Protein AF-A0A7W0T8L8-F1 (afdb_monomer_lite)

pLDDT: mean 91.12, std 7.63, range [63.72, 98.38]

Radius of gyration: 17.68 Å; chains: 1; bounding box: 38×35×51 Å

Sequence (185 aa):
MRISWLAAEDIAAARQALTAGGATWDDHFSTDQASYTSPPMPPGLRHLDWDRMSEHVARAERVSEVVRERGLDAARARFATSQVAIEAATLAAAAHEGDVLGLDEVMHVLRCAIDPYVFYAPFLELMIELGRGQVDRTVETYEDFAAAYARELVSVPHGVERVGAMRDGLADFYVAAGRIDQAEA

Structure (mmCIF, N/CA/C/O backbone):
data_AF-A0A7W0T8L8-F1
#
_entry.id   AF-A0A7W0T8L8-F1
#
loop_
_atom_site.group_PDB
_atom_site.id
_atom_site.type_symbol
_atom_site.label_atom_id
_atom_site.label_alt_id
_atom_site.label_comp_id
_atom_site.label_asym_id
_atom_site.label_entity_id
_atom_site.label_seq_id
_atom_site.pdbx_PDB_ins_code
_atom_site.Cartn_x
_atom_site.Cartn_y
_atom_site.Cartn_z
_atom_site.occupancy
_atom_site.B_iso_or_equiv
_atom_site.auth_seq_id
_atom_site.auth_comp_id
_atom_site.auth_asym_id
_atom_site.auth_atom_id
_atom_site.pdbx_PDB_model_num
ATOM 1 N N . MET A 1 1 ? -9.384 2.700 -6.410 1.00 86.88 1 MET A N 1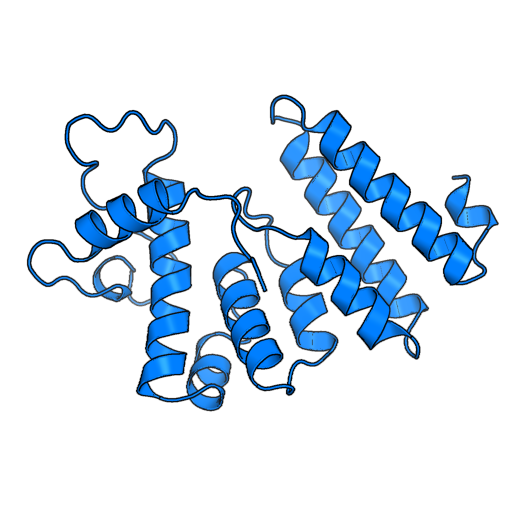
ATOM 2 C CA . MET A 1 1 ? -8.755 3.357 -5.232 1.00 86.88 1 MET A CA 1
ATOM 3 C C . MET A 1 1 ? -7.314 3.728 -5.580 1.00 86.88 1 MET A C 1
ATOM 5 O O . MET A 1 1 ? -6.668 2.937 -6.252 1.00 86.88 1 MET A O 1
ATOM 9 N N . ARG A 1 2 ? -6.792 4.902 -5.184 1.00 88.31 2 ARG A N 1
ATOM 10 C CA . ARG A 1 2 ? -5.363 5.223 -5.391 1.00 88.31 2 ARG A CA 1
ATOM 11 C C . ARG A 1 2 ? -4.534 4.598 -4.267 1.00 88.31 2 ARG A C 1
ATOM 13 O O . ARG A 1 2 ? -4.807 4.892 -3.114 1.00 88.31 2 ARG A O 1
ATOM 20 N N . ILE A 1 3 ? -3.520 3.802 -4.610 1.00 92.12 3 ILE A N 1
ATOM 21 C CA . ILE A 1 3 ? -2.689 3.075 -3.628 1.00 92.12 3 ILE A CA 1
ATOM 22 C C . ILE A 1 3 ? -1.223 3.518 -3.570 1.00 92.12 3 ILE A C 1
ATOM 24 O O . ILE A 1 3 ? -0.498 3.063 -2.693 1.00 92.12 3 ILE A O 1
ATOM 28 N N . SER A 1 4 ? -0.778 4.400 -4.472 1.00 91.50 4 SER A N 1
ATOM 29 C CA . SER A 1 4 ? 0.615 4.863 -4.541 1.00 91.50 4 SER A CA 1
ATOM 30 C C . SER A 1 4 ? 0.719 6.380 -4.722 1.00 91.50 4 SER A C 1
ATOM 32 O O . SER A 1 4 ? -0.088 6.997 -5.428 1.00 91.50 4 SER A O 1
ATOM 34 N N . TRP A 1 5 ? 1.726 6.982 -4.089 1.00 89.44 5 TRP A N 1
ATOM 35 C CA . TRP A 1 5 ? 2.108 8.389 -4.213 1.00 89.44 5 TRP A CA 1
ATOM 36 C C . TRP A 1 5 ? 2.910 8.692 -5.476 1.00 89.44 5 TRP A C 1
ATOM 38 O O . TRP A 1 5 ? 2.985 9.860 -5.857 1.00 89.44 5 TRP A O 1
ATOM 48 N N . LEU A 1 6 ? 3.465 7.671 -6.135 1.00 90.00 6 LEU A N 1
ATOM 49 C CA . LEU A 1 6 ? 4.258 7.859 -7.347 1.00 90.00 6 LEU A CA 1
ATOM 50 C C . LEU A 1 6 ? 3.454 8.582 -8.431 1.00 90.00 6 LEU A C 1
ATOM 52 O O . LEU A 1 6 ? 2.243 8.372 -8.592 1.00 90.00 6 LEU A O 1
ATOM 56 N N . ALA A 1 7 ? 4.136 9.456 -9.170 1.00 89.94 7 ALA A N 1
ATOM 57 C CA . ALA A 1 7 ? 3.555 10.094 -10.335 1.00 89.94 7 ALA A CA 1
ATOM 58 C C . ALA A 1 7 ? 3.404 9.071 -11.470 1.00 89.94 7 ALA A C 1
ATOM 60 O O . ALA A 1 7 ? 4.156 8.101 -11.572 1.00 89.94 7 ALA A O 1
ATOM 61 N N . ALA A 1 8 ? 2.435 9.293 -12.360 1.00 90.94 8 ALA A N 1
ATOM 62 C CA . ALA A 1 8 ? 2.199 8.389 -13.486 1.00 90.94 8 ALA A CA 1
ATOM 63 C C . ALA A 1 8 ? 3.427 8.266 -14.409 1.00 90.94 8 ALA A C 1
ATOM 65 O O . ALA A 1 8 ? 3.678 7.196 -14.958 1.00 90.94 8 ALA A O 1
ATOM 66 N N . GLU A 1 9 ? 4.201 9.344 -14.550 1.00 91.75 9 GLU A N 1
ATOM 67 C CA . GLU A 1 9 ? 5.453 9.376 -15.313 1.00 91.75 9 GLU A CA 1
ATOM 68 C C . GLU A 1 9 ? 6.554 8.505 -14.695 1.00 91.75 9 GLU A C 1
ATOM 70 O O . GLU A 1 9 ? 7.222 7.771 -15.421 1.00 91.75 9 GLU A O 1
ATOM 75 N N . ASP A 1 10 ? 6.675 8.497 -13.366 1.00 91.94 10 ASP A N 1
ATOM 76 C CA . ASP A 1 10 ? 7.639 7.662 -12.642 1.00 91.94 10 ASP A CA 1
ATOM 77 C C . ASP A 1 10 ? 7.301 6.178 -12.788 1.00 91.94 10 ASP A C 1
ATOM 79 O O . ASP A 1 10 ? 8.165 5.353 -13.094 1.00 91.94 10 ASP A O 1
ATOM 83 N N . ILE A 1 11 ? 6.013 5.848 -12.646 1.00 93.19 11 ILE A N 1
ATOM 84 C CA . ILE A 1 11 ? 5.500 4.492 -12.856 1.00 93.19 11 ILE A CA 1
ATOM 85 C C . ILE A 1 11 ? 5.757 4.051 -14.301 1.00 93.19 11 ILE A C 1
ATOM 87 O O . ILE A 1 11 ? 6.228 2.939 -14.534 1.00 93.19 11 ILE A O 1
ATOM 91 N N . ALA A 1 12 ? 5.476 4.913 -15.283 1.00 93.94 12 ALA A N 1
ATOM 92 C CA . ALA A 1 12 ? 5.696 4.603 -16.692 1.00 93.94 12 ALA A CA 1
ATOM 93 C C . ALA A 1 12 ? 7.182 4.363 -17.004 1.00 93.94 12 ALA A C 1
ATOM 95 O O . ALA A 1 12 ? 7.511 3.395 -17.692 1.00 93.94 12 ALA A O 1
ATOM 96 N N . ALA A 1 13 ? 8.076 5.192 -16.462 1.00 93.50 13 ALA A N 1
ATOM 97 C CA . ALA A 1 13 ? 9.516 5.033 -16.625 1.00 93.50 13 ALA A CA 1
ATOM 98 C C . ALA A 1 13 ? 10.033 3.728 -15.998 1.00 93.50 13 ALA A C 1
ATOM 100 O O . ALA A 1 13 ? 10.794 2.999 -16.638 1.00 93.50 13 ALA A O 1
ATOM 101 N N . ALA A 1 14 ? 9.590 3.399 -14.780 1.00 95.00 14 ALA A N 1
ATOM 102 C CA . ALA A 1 14 ? 9.926 2.138 -14.123 1.00 95.00 14 ALA A CA 1
ATOM 103 C C . ALA A 1 14 ? 9.432 0.933 -14.933 1.00 95.00 14 ALA A C 1
ATOM 105 O O . ALA A 1 14 ? 10.225 0.050 -15.250 1.00 95.00 14 ALA A O 1
ATOM 106 N N . ARG A 1 15 ? 8.158 0.925 -15.353 1.00 96.00 15 ARG A N 1
ATOM 107 C CA . ARG A 1 15 ? 7.584 -0.144 -16.191 1.00 96.00 15 ARG A CA 1
ATOM 108 C C . ARG A 1 15 ? 8.378 -0.350 -17.477 1.00 96.00 15 ARG A C 1
ATOM 110 O O . ARG A 1 15 ? 8.651 -1.489 -17.850 1.00 96.00 15 ARG A O 1
ATOM 117 N N . GLN A 1 16 ? 8.764 0.737 -18.145 1.00 95.38 16 GLN A N 1
ATOM 118 C CA . GLN A 1 16 ? 9.555 0.665 -19.370 1.00 95.38 16 GLN A CA 1
ATOM 119 C C . GLN A 1 16 ? 10.934 0.037 -19.127 1.00 95.38 16 GLN A C 1
ATOM 121 O O . GLN A 1 16 ? 11.374 -0.786 -19.926 1.00 95.38 16 GLN A O 1
ATOM 126 N N . ALA A 1 17 ? 11.613 0.406 -18.039 1.00 95.06 17 ALA A N 1
ATOM 127 C CA . ALA A 1 17 ? 12.922 -0.148 -17.699 1.00 95.06 17 ALA A CA 1
ATOM 128 C C . ALA A 1 17 ? 12.843 -1.631 -17.298 1.00 95.06 17 ALA A C 1
ATOM 130 O O . ALA A 1 17 ? 13.669 -2.428 -17.733 1.00 95.06 17 ALA A O 1
ATOM 131 N N . LEU A 1 18 ? 11.826 -1.997 -16.517 1.00 96.19 18 LEU A N 1
ATOM 132 C CA . LEU A 1 18 ? 11.565 -3.357 -16.033 1.00 96.19 18 LEU A CA 1
ATOM 133 C C . LEU A 1 18 ? 11.168 -4.343 -17.144 1.00 96.19 18 LEU A C 1
ATOM 135 O O . LEU A 1 18 ? 11.397 -5.534 -17.026 1.00 96.19 18 LEU A O 1
ATOM 139 N N . THR A 1 19 ? 10.575 -3.867 -18.240 1.00 96.25 19 THR A N 1
ATOM 140 C CA . THR A 1 19 ? 10.171 -4.727 -19.377 1.00 96.25 19 THR A CA 1
ATOM 141 C C . THR A 1 19 ? 11.127 -4.640 -20.563 1.00 96.25 19 THR A C 1
ATOM 143 O O . THR A 1 19 ? 10.886 -5.217 -21.631 1.00 96.25 19 THR A O 1
ATOM 146 N N . ALA A 1 20 ? 12.234 -3.910 -20.407 1.00 94.19 20 ALA A N 1
ATOM 147 C CA . ALA A 1 20 ? 13.221 -3.746 -21.457 1.00 94.19 20 ALA A CA 1
ATOM 148 C C . ALA A 1 20 ? 13.775 -5.110 -21.900 1.00 94.19 20 ALA A C 1
ATOM 150 O O . ALA A 1 20 ? 14.099 -5.973 -21.090 1.00 94.19 20 ALA A O 1
ATOM 151 N N . GLY A 1 21 ? 13.874 -5.31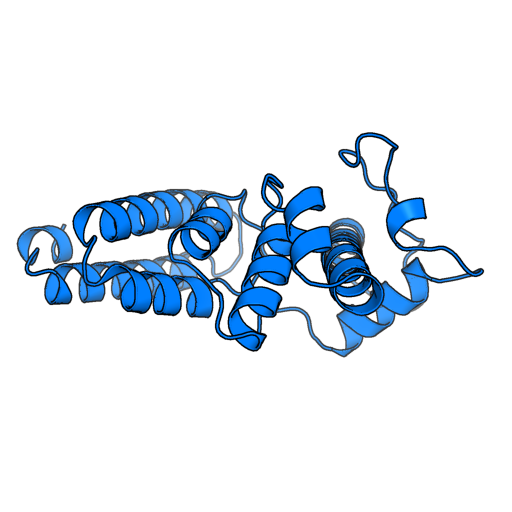5 -23.215 1.00 91.38 21 GLY A N 1
ATOM 152 C CA . GLY A 1 21 ? 14.356 -6.582 -23.772 1.00 91.38 21 GLY A CA 1
ATOM 153 C C . GLY A 1 21 ? 13.390 -7.763 -23.617 1.00 91.38 21 GLY A C 1
ATOM 154 O O . GLY A 1 21 ? 13.794 -8.889 -23.888 1.00 91.38 21 GLY A O 1
ATOM 155 N N . GLY A 1 22 ? 12.131 -7.521 -23.231 1.00 92.56 22 GLY A N 1
ATOM 156 C CA . GLY A 1 22 ? 11.120 -8.569 -23.065 1.00 92.56 22 GLY A CA 1
ATOM 157 C C . GLY A 1 22 ? 11.166 -9.274 -21.710 1.00 92.56 22 GLY A C 1
ATOM 158 O O . GLY A 1 22 ? 10.596 -10.355 -21.589 1.00 92.56 22 GLY A O 1
ATOM 159 N N . ALA A 1 23 ? 11.838 -8.678 -20.720 1.00 93.62 23 ALA A N 1
ATOM 160 C CA . ALA A 1 23 ? 11.800 -9.147 -19.342 1.00 93.62 23 ALA A CA 1
ATOM 161 C C . ALA A 1 23 ? 10.372 -9.087 -18.771 1.00 93.62 23 ALA A C 1
ATOM 163 O O . ALA A 1 23 ? 9.572 -8.209 -19.108 1.00 93.62 23 ALA A O 1
ATOM 164 N N . THR A 1 24 ? 10.067 -10.047 -17.910 1.00 93.38 24 THR A N 1
ATOM 165 C CA . THR A 1 24 ? 8.848 -10.125 -17.106 1.00 93.38 24 THR A CA 1
ATOM 166 C C . THR A 1 24 ? 9.101 -9.564 -15.709 1.00 93.38 24 THR A C 1
ATOM 168 O O . THR A 1 24 ? 10.244 -9.449 -15.268 1.00 93.38 24 THR A O 1
ATOM 171 N N . TRP A 1 25 ? 8.041 -9.243 -14.962 1.00 92.69 25 TRP A N 1
ATOM 172 C CA . TRP A 1 25 ? 8.191 -8.716 -13.598 1.00 92.69 25 TRP A CA 1
ATOM 173 C C . TRP A 1 25 ? 8.916 -9.693 -12.671 1.00 92.69 25 TRP A C 1
ATOM 175 O O . TRP A 1 25 ? 9.704 -9.262 -11.834 1.00 92.69 25 TRP A O 1
ATOM 185 N N . ASP A 1 26 ? 8.669 -10.997 -12.839 1.00 91.69 26 ASP A N 1
ATOM 186 C CA . ASP A 1 26 ? 9.272 -12.056 -12.026 1.00 91.69 26 ASP A CA 1
ATOM 187 C C . ASP A 1 26 ? 10.775 -12.248 -12.326 1.00 91.69 26 ASP A C 1
ATOM 189 O O . ASP A 1 26 ? 11.501 -12.684 -11.436 1.00 91.69 26 ASP A O 1
ATOM 193 N N . ASP A 1 27 ? 11.280 -11.841 -13.502 1.00 93.44 27 ASP A N 1
ATOM 194 C CA . ASP A 1 27 ? 12.716 -11.932 -13.843 1.00 93.44 27 ASP A CA 1
ATOM 195 C C . ASP A 1 27 ? 13.603 -11.055 -12.943 1.00 93.44 27 ASP A C 1
ATOM 197 O O . ASP A 1 27 ? 14.807 -11.288 -12.816 1.00 93.44 27 ASP A O 1
ATOM 201 N N . HIS A 1 28 ? 13.011 -10.052 -12.290 1.00 93.62 28 HIS A N 1
ATOM 2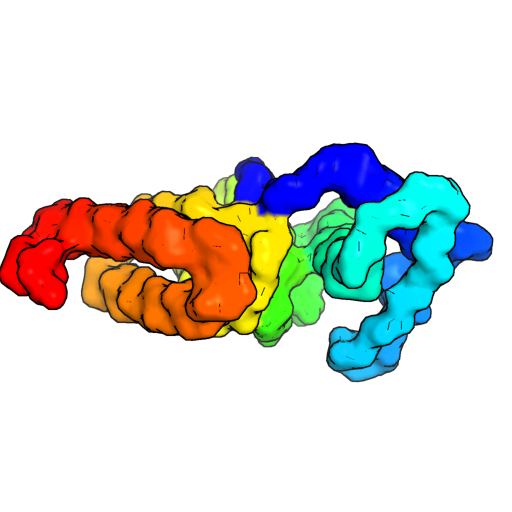02 C CA . HIS A 1 28 ? 13.709 -9.164 -11.366 1.00 93.62 28 HIS A CA 1
ATOM 203 C C . HIS A 1 28 ? 13.829 -9.716 -9.945 1.00 93.62 28 HIS A C 1
ATOM 205 O O . HIS A 1 28 ? 14.465 -9.076 -9.105 1.00 93.62 28 HIS A O 1
ATOM 211 N N . PHE A 1 29 ? 13.236 -10.873 -9.648 1.00 93.62 29 PHE A N 1
ATOM 212 C CA . PHE A 1 29 ? 13.202 -11.427 -8.299 1.00 93.62 29 PHE A CA 1
ATOM 213 C C . PHE A 1 29 ? 13.879 -12.790 -8.229 1.00 93.62 29 PHE A C 1
ATOM 215 O O . PHE A 1 29 ? 13.813 -13.605 -9.147 1.00 93.62 29 PHE A O 1
ATOM 222 N N . SER A 1 30 ? 14.533 -13.058 -7.101 1.00 86.81 30 SER A N 1
ATOM 223 C CA . SER A 1 30 ? 15.019 -14.401 -6.791 1.00 86.81 30 SER A CA 1
ATOM 224 C C . SER A 1 30 ? 13.871 -15.409 -6.719 1.00 86.81 30 SER A C 1
ATOM 226 O O . SER A 1 30 ? 12.701 -15.063 -6.559 1.00 86.81 30 SER A O 1
ATOM 228 N N . THR A 1 31 ? 14.207 -16.700 -6.759 1.00 80.12 31 THR A N 1
ATOM 229 C CA . THR A 1 31 ? 13.221 -17.785 -6.640 1.00 80.12 31 THR A CA 1
ATOM 230 C C . THR A 1 31 ? 12.415 -17.724 -5.337 1.00 80.12 31 THR A C 1
ATOM 232 O O . THR A 1 31 ? 11.234 -18.064 -5.333 1.00 80.12 31 THR A O 1
ATOM 235 N N . ASP A 1 32 ? 13.026 -17.268 -4.240 1.00 79.38 32 ASP A N 1
ATOM 236 C CA . ASP A 1 32 ? 12.347 -17.045 -2.954 1.00 79.38 32 ASP A CA 1
ATOM 237 C C . ASP A 1 32 ? 11.618 -15.689 -2.871 1.00 79.38 32 ASP A C 1
ATOM 239 O O . ASP A 1 32 ? 10.982 -15.396 -1.863 1.00 79.38 32 ASP A O 1
ATOM 243 N N . GLN A 1 33 ? 11.686 -14.877 -3.932 1.00 78.31 33 GLN A N 1
ATOM 244 C CA . GLN A 1 33 ? 11.062 -13.558 -4.085 1.00 78.31 33 GLN A CA 1
ATOM 245 C C . GLN A 1 33 ? 11.472 -12.522 -3.021 1.00 78.31 33 GLN A C 1
ATOM 247 O O . GLN A 1 33 ? 10.872 -11.442 -2.939 1.00 78.31 33 GLN A O 1
ATOM 252 N N . ALA A 1 34 ? 12.506 -12.831 -2.232 1.00 77.56 34 ALA A N 1
ATOM 253 C CA . ALA A 1 34 ? 13.010 -11.980 -1.165 1.00 77.56 34 ALA A CA 1
ATOM 254 C C . ALA A 1 34 ? 13.990 -10.925 -1.685 1.00 77.56 34 ALA A C 1
ATOM 256 O O . ALA A 1 34 ? 13.977 -9.799 -1.191 1.00 77.56 34 ALA A O 1
ATOM 257 N N . SER A 1 35 ? 14.818 -11.260 -2.681 1.00 87.12 35 SER A N 1
ATOM 258 C CA . SER A 1 35 ? 15.755 -10.311 -3.280 1.00 87.12 35 SER A CA 1
ATOM 259 C C . SER A 1 35 ? 15.250 -9.785 -4.619 1.00 87.12 35 SER A C 1
ATOM 261 O O . SER A 1 35 ? 14.575 -10.483 -5.379 1.00 87.12 35 SER A O 1
ATOM 263 N N . TYR A 1 36 ? 15.574 -8.521 -4.876 1.00 93.62 36 TYR A N 1
ATOM 264 C CA . TYR A 1 36 ? 15.202 -7.779 -6.070 1.00 93.62 36 TYR A CA 1
ATOM 265 C C . TYR A 1 36 ? 16.454 -7.272 -6.785 1.00 93.62 36 TYR A C 1
ATOM 267 O O . TYR A 1 36 ? 17.395 -6.796 -6.147 1.00 93.62 36 TYR A O 1
ATOM 275 N N . THR A 1 37 ? 16.454 -7.360 -8.113 1.00 94.94 37 THR A N 1
ATOM 276 C CA . THR A 1 37 ? 17.491 -6.795 -8.977 1.00 94.94 37 THR A CA 1
ATOM 277 C C . THR A 1 37 ? 16.913 -5.631 -9.770 1.00 94.94 37 THR A C 1
ATOM 279 O O . THR A 1 37 ? 16.155 -5.821 -10.723 1.00 94.94 37 THR A O 1
ATOM 282 N N . SER A 1 38 ? 17.312 -4.421 -9.384 1.00 93.19 38 SER A N 1
ATOM 283 C CA . SER A 1 38 ? 16.899 -3.180 -10.038 1.00 93.19 38 SER A CA 1
ATOM 284 C C . SER A 1 38 ? 17.359 -3.129 -11.503 1.00 93.19 38 SER A C 1
ATOM 286 O O . SER A 1 38 ? 18.521 -3.446 -11.789 1.00 93.19 38 SER A O 1
ATOM 288 N N . PRO A 1 39 ? 16.488 -2.741 -12.455 1.00 92.94 39 PRO A N 1
ATOM 289 C CA . PRO A 1 39 ? 16.912 -2.472 -13.820 1.00 92.94 39 PRO A CA 1
ATOM 290 C C . PRO A 1 39 ? 17.819 -1.231 -13.861 1.00 92.94 39 PRO A C 1
ATOM 292 O O . PRO A 1 39 ? 17.749 -0.373 -12.978 1.00 92.94 39 PRO A O 1
ATOM 295 N N . PRO A 1 40 ? 18.635 -1.055 -14.913 1.00 92.19 40 PRO A N 1
ATOM 296 C CA . PRO A 1 40 ? 19.393 0.176 -15.097 1.00 92.19 40 PRO A CA 1
ATOM 297 C C . PRO A 1 40 ? 18.479 1.408 -15.131 1.00 92.19 40 PRO A C 1
ATOM 299 O O . PRO A 1 40 ? 17.465 1.417 -15.832 1.00 92.19 40 PRO A O 1
ATOM 302 N N . MET A 1 41 ? 18.864 2.471 -14.418 1.00 90.94 41 MET A N 1
ATOM 303 C CA . MET A 1 41 ? 18.129 3.736 -14.450 1.00 90.94 41 MET A CA 1
ATOM 304 C C . MET A 1 41 ? 18.180 4.355 -15.861 1.00 90.94 41 MET A C 1
ATOM 306 O O . MET A 1 41 ? 19.274 4.509 -16.418 1.00 90.94 41 MET A O 1
ATOM 310 N N . PRO A 1 42 ? 17.032 4.747 -16.446 1.00 87.00 42 PRO A N 1
ATOM 311 C CA . PRO A 1 42 ? 17.001 5.389 -17.752 1.00 87.00 42 PRO A CA 1
ATOM 312 C C . PRO A 1 42 ? 17.814 6.697 -17.797 1.00 87.00 42 PRO A C 1
ATOM 314 O O . PRO A 1 42 ? 17.813 7.466 -16.829 1.00 87.00 42 PRO A O 1
ATOM 317 N N . PRO A 1 43 ? 18.474 7.009 -18.929 1.00 83.50 43 PRO A N 1
ATOM 318 C CA . PRO A 1 43 ? 19.213 8.257 -19.082 1.00 83.50 43 PRO A CA 1
ATOM 319 C C . PRO A 1 43 ? 18.318 9.485 -18.878 1.00 83.50 43 PRO A C 1
ATOM 321 O O . PRO A 1 43 ? 17.230 9.572 -19.440 1.00 83.50 43 PRO A O 1
ATOM 324 N N . GLY A 1 44 ? 18.802 10.468 -18.118 1.00 78.38 44 GLY A N 1
ATOM 325 C CA . GLY A 1 44 ? 18.106 11.743 -17.909 1.00 78.38 44 GLY A CA 1
ATOM 326 C C . GLY A 1 44 ? 17.132 11.765 -16.729 1.00 78.38 44 GLY A C 1
ATOM 327 O O . GLY A 1 44 ? 16.754 12.856 -16.303 1.00 78.38 44 GLY A O 1
ATOM 328 N N . LEU A 1 45 ? 16.800 10.613 -16.139 1.00 79.00 45 LEU A N 1
ATOM 329 C CA . LEU A 1 45 ? 16.103 10.569 -14.856 1.00 79.00 45 LEU A CA 1
ATOM 330 C C . LEU A 1 45 ? 17.074 10.875 -13.716 1.00 79.00 45 LEU A C 1
ATOM 332 O O . LEU A 1 45 ? 18.219 10.422 -13.697 1.00 79.00 45 LEU A O 1
ATOM 336 N N . ARG A 1 46 ? 16.607 11.674 -12.757 1.00 68.19 46 ARG A N 1
ATOM 337 C CA . ARG A 1 46 ? 17.320 11.975 -11.513 1.00 68.19 46 ARG A CA 1
ATOM 338 C C . ARG A 1 46 ? 16.447 11.565 -10.337 1.00 68.19 46 ARG A C 1
ATOM 340 O O . ARG A 1 46 ? 15.967 12.416 -9.597 1.00 68.19 46 ARG A O 1
ATOM 347 N N . HIS A 1 47 ? 16.236 10.261 -10.196 1.00 74.00 47 HIS A N 1
ATOM 348 C CA . HIS A 1 47 ? 15.580 9.695 -9.022 1.00 74.00 47 HIS A CA 1
ATOM 349 C C . HIS A 1 47 ? 16.631 9.229 -8.028 1.00 74.00 47 HIS A C 1
ATOM 351 O O . HIS A 1 47 ? 17.476 8.403 -8.355 1.00 74.00 47 HIS A O 1
ATOM 357 N N . LEU A 1 48 ? 16.589 9.788 -6.817 1.00 67.19 48 LEU A N 1
ATOM 358 C CA . LEU A 1 48 ? 17.546 9.458 -5.755 1.00 67.19 48 LEU A CA 1
ATOM 359 C C . LEU A 1 48 ? 17.376 8.024 -5.232 1.00 67.19 48 LEU A C 1
ATOM 361 O O . LEU A 1 48 ? 18.318 7.487 -4.662 1.00 67.19 48 LEU A O 1
ATOM 365 N N . ASP A 1 49 ? 16.207 7.416 -5.442 1.00 87.19 49 ASP A N 1
ATOM 366 C CA . ASP A 1 49 ? 15.842 6.105 -4.894 1.00 87.19 49 ASP A CA 1
ATOM 367 C C . ASP A 1 49 ? 15.243 5.183 -5.976 1.00 87.19 49 ASP A C 1
ATOM 369 O O . ASP A 1 49 ? 14.195 4.561 -5.808 1.00 87.19 49 ASP A O 1
ATOM 373 N N . TRP A 1 50 ? 15.889 5.158 -7.150 1.00 92.75 50 TRP A N 1
ATOM 374 C CA . TRP A 1 50 ? 15.452 4.367 -8.309 1.00 92.75 50 TRP A CA 1
ATOM 375 C C . TRP A 1 50 ? 15.233 2.886 -7.975 1.00 92.75 50 TRP A C 1
ATOM 377 O O . TRP A 1 50 ? 14.268 2.283 -8.448 1.00 92.75 50 TRP A O 1
ATOM 387 N N . ASP A 1 51 ? 16.091 2.309 -7.135 1.00 93.12 51 ASP A N 1
ATOM 388 C CA . ASP A 1 51 ? 16.007 0.898 -6.763 1.00 93.12 51 ASP A CA 1
ATOM 389 C C . ASP A 1 51 ? 14.712 0.599 -6.008 1.00 93.12 51 ASP A C 1
ATOM 391 O O . ASP A 1 51 ? 13.964 -0.287 -6.417 1.00 93.12 51 ASP A O 1
ATOM 395 N N . ARG A 1 52 ? 14.373 1.387 -4.978 1.00 92.25 52 ARG A N 1
ATOM 396 C CA . ARG A 1 52 ? 13.122 1.181 -4.236 1.00 92.25 52 ARG A CA 1
ATOM 397 C C . ARG A 1 52 ? 11.892 1.533 -5.057 1.00 92.25 52 ARG A C 1
ATOM 399 O O . ARG A 1 52 ? 10.885 0.837 -4.971 1.00 92.25 52 ARG A O 1
ATOM 406 N N . MET A 1 53 ? 11.961 2.591 -5.863 1.00 94.00 53 MET A N 1
ATOM 407 C CA . MET A 1 53 ? 10.851 2.979 -6.731 1.00 94.00 53 MET A CA 1
ATOM 408 C C . MET A 1 53 ? 10.543 1.890 -7.767 1.00 94.00 53 MET A C 1
ATOM 410 O O . MET A 1 53 ? 9.383 1.527 -7.962 1.00 94.00 53 MET A O 1
ATOM 414 N N . SER A 1 54 ? 11.569 1.357 -8.432 1.00 95.88 54 SER A N 1
ATOM 415 C CA . SER A 1 54 ? 11.391 0.291 -9.420 1.00 95.88 54 SER A CA 1
ATOM 416 C C . SER A 1 54 ? 10.944 -1.017 -8.763 1.00 95.88 54 SER A C 1
ATOM 418 O O . SER A 1 54 ? 10.068 -1.680 -9.312 1.00 95.88 54 SER A O 1
ATOM 420 N N . GLU A 1 55 ? 11.441 -1.343 -7.563 1.00 96.56 55 GLU A N 1
ATOM 421 C CA . GLU A 1 55 ? 10.958 -2.494 -6.794 1.00 96.56 55 GLU A CA 1
ATOM 422 C C . GLU A 1 55 ? 9.471 -2.361 -6.456 1.00 96.56 55 GLU A C 1
ATOM 424 O O . GLU A 1 55 ? 8.699 -3.289 -6.698 1.00 96.56 55 GLU A O 1
ATOM 429 N N . HIS A 1 56 ? 9.056 -1.196 -5.946 1.00 96.19 56 HIS A N 1
ATOM 430 C CA . HIS A 1 56 ? 7.661 -0.897 -5.626 1.00 96.19 56 HIS A CA 1
ATOM 431 C C . HIS A 1 56 ? 6.752 -1.132 -6.836 1.00 96.19 56 HIS A C 1
ATOM 433 O O . HIS A 1 56 ? 5.737 -1.825 -6.736 1.00 96.19 56 HIS A O 1
ATOM 439 N N . VAL A 1 57 ? 7.148 -0.608 -8.000 1.00 96.62 57 VAL A N 1
ATOM 440 C CA . VAL A 1 57 ? 6.406 -0.798 -9.251 1.00 96.62 57 VAL A CA 1
ATOM 441 C C . VAL A 1 57 ? 6.392 -2.271 -9.655 1.00 96.62 57 VAL A C 1
ATOM 443 O O . VAL A 1 57 ? 5.319 -2.815 -9.888 1.00 96.62 57 VAL A O 1
ATOM 446 N N . ALA A 1 58 ? 7.536 -2.955 -9.677 1.00 97.06 58 ALA A N 1
ATOM 447 C CA . ALA A 1 58 ? 7.613 -4.359 -10.083 1.00 97.06 58 ALA A CA 1
ATOM 448 C C . ALA A 1 58 ? 6.758 -5.284 -9.193 1.00 97.06 58 ALA A C 1
ATOM 450 O O . ALA A 1 58 ? 6.121 -6.224 -9.677 1.00 97.06 58 ALA A O 1
ATOM 451 N N . ARG A 1 59 ? 6.703 -5.004 -7.887 1.00 97.12 59 ARG A N 1
ATOM 452 C CA . ARG A 1 59 ? 5.850 -5.718 -6.929 1.00 97.12 59 ARG A CA 1
ATOM 453 C C . ARG A 1 59 ? 4.361 -5.437 -7.135 1.00 97.12 59 ARG A C 1
ATOM 455 O O . ARG A 1 59 ? 3.565 -6.370 -7.092 1.00 97.12 59 ARG A O 1
ATOM 462 N N . ALA A 1 60 ? 3.970 -4.197 -7.424 1.00 97.50 60 ALA A N 1
ATOM 463 C CA . ALA A 1 60 ? 2.585 -3.886 -7.788 1.00 97.50 60 ALA A CA 1
ATOM 464 C C . ALA A 1 60 ? 2.170 -4.564 -9.110 1.00 97.50 60 ALA A C 1
ATOM 466 O O . ALA A 1 60 ? 1.087 -5.151 -9.213 1.00 97.50 60 ALA A O 1
ATOM 467 N N . GLU A 1 61 ? 3.041 -4.523 -10.122 1.00 97.50 61 GLU A N 1
ATOM 468 C CA . GLU A 1 61 ? 2.747 -5.070 -11.448 1.00 97.50 61 GLU A CA 1
ATOM 469 C C . GLU A 1 61 ? 2.589 -6.585 -11.433 1.00 97.50 61 GLU A C 1
ATOM 471 O O . GLU A 1 61 ? 1.648 -7.086 -12.041 1.00 97.50 61 GLU A O 1
ATOM 476 N N . ARG A 1 62 ? 3.422 -7.333 -10.696 1.00 96.12 62 ARG A N 1
ATOM 477 C CA . ARG A 1 62 ? 3.255 -8.796 -10.644 1.00 96.12 62 ARG A CA 1
ATOM 478 C C . ARG A 1 62 ? 1.915 -9.215 -10.037 1.00 96.12 62 ARG A C 1
ATOM 480 O O . ARG A 1 62 ? 1.332 -10.211 -10.460 1.00 96.12 62 ARG A O 1
ATOM 487 N N . VAL A 1 63 ? 1.417 -8.475 -9.039 1.00 97.62 63 VAL A N 1
ATOM 488 C CA . VAL A 1 63 ? 0.118 -8.769 -8.419 1.00 97.62 63 VAL A CA 1
ATOM 489 C C . VAL A 1 63 ? -0.977 -8.453 -9.428 1.00 97.62 63 VAL A C 1
ATOM 491 O O . VAL A 1 63 ? -1.833 -9.296 -9.691 1.00 97.62 63 VAL A O 1
ATOM 494 N N . SER A 1 64 ? -0.894 -7.277 -10.053 1.00 97.50 64 SER A N 1
ATOM 495 C CA . SER A 1 64 ? -1.832 -6.824 -11.084 1.00 97.50 64 SER A CA 1
ATOM 496 C C . SER A 1 64 ? -1.885 -7.775 -12.284 1.00 97.50 64 SER A C 1
ATOM 498 O O . SER A 1 64 ? -2.964 -8.070 -12.792 1.00 97.50 64 SER A O 1
ATOM 500 N N . GLU A 1 65 ? -0.740 -8.300 -12.720 1.00 97.44 65 GLU A N 1
ATOM 501 C CA . GLU A 1 65 ? -0.634 -9.292 -13.787 1.00 97.44 65 GLU A CA 1
ATOM 502 C C . GLU A 1 65 ? -1.354 -10.589 -13.420 1.00 97.44 65 GLU A C 1
ATOM 504 O O . GLU A 1 65 ? -2.198 -11.052 -14.185 1.00 97.44 65 GLU A O 1
ATOM 509 N N . VAL A 1 66 ? -1.104 -11.143 -12.229 1.00 98.06 66 VAL A N 1
ATOM 510 C CA . VAL A 1 66 ? -1.782 -12.370 -11.785 1.00 98.06 66 VAL A CA 1
ATOM 511 C C . VAL A 1 66 ? -3.290 -12.155 -11.651 1.00 98.06 66 VAL A C 1
ATOM 513 O O . VAL A 1 66 ? -4.054 -13.008 -12.101 1.00 98.06 66 VAL A O 1
ATOM 516 N N . VAL A 1 67 ? -3.733 -11.018 -11.102 1.00 98.06 67 VAL A N 1
ATOM 517 C CA . VAL A 1 67 ? -5.163 -10.666 -11.033 1.00 98.06 67 VAL A CA 1
ATOM 518 C C . VAL A 1 67 ? -5.770 -10.607 -12.435 1.00 98.06 67 VAL A C 1
ATOM 520 O O . VAL A 1 67 ? -6.800 -11.231 -12.684 1.00 98.06 67 VAL A O 1
ATOM 523 N N . ARG A 1 68 ? -5.122 -9.899 -13.366 1.00 97.50 68 ARG A N 1
ATOM 524 C CA . ARG A 1 68 ? -5.598 -9.718 -14.744 1.00 97.50 68 ARG A CA 1
ATOM 525 C C . ARG A 1 68 ? -5.651 -11.032 -15.525 1.00 97.50 68 ARG A C 1
ATOM 527 O O . ARG A 1 68 ? -6.570 -11.228 -16.313 1.00 97.50 68 ARG A O 1
ATOM 534 N N . GLU A 1 69 ? -4.665 -11.906 -15.353 1.00 97.88 69 GLU A N 1
ATOM 535 C CA . GLU A 1 69 ? -4.504 -13.112 -16.177 1.00 97.88 69 GLU A CA 1
ATOM 536 C C . GLU A 1 69 ? -5.149 -14.360 -15.581 1.00 97.88 69 GLU A C 1
ATOM 538 O O . GLU A 1 69 ? -5.546 -15.260 -16.320 1.00 97.88 69 GLU A O 1
ATOM 543 N N . ARG A 1 70 ? -5.231 -14.440 -14.250 1.00 97.88 70 ARG A N 1
ATOM 544 C CA . ARG A 1 70 ? -5.651 -15.649 -13.523 1.00 97.88 70 ARG A CA 1
ATOM 545 C C . ARG A 1 70 ? -6.761 -15.395 -12.503 1.00 97.88 70 ARG A C 1
ATOM 547 O O . ARG A 1 70 ? -7.273 -16.354 -11.931 1.00 97.88 70 ARG A O 1
ATOM 554 N N . GLY A 1 71 ? -7.153 -14.140 -12.298 1.00 97.75 71 GLY A N 1
ATOM 555 C CA . GLY A 1 71 ? -8.212 -13.746 -11.375 1.00 97.75 71 GLY A CA 1
ATOM 556 C C . GLY A 1 71 ? -7.742 -13.540 -9.933 1.00 97.75 71 GLY A C 1
ATOM 557 O O . GLY A 1 71 ? -6.625 -13.891 -9.542 1.00 97.75 71 GLY A O 1
ATOM 558 N N . LEU A 1 72 ? -8.637 -12.964 -9.125 1.00 97.88 72 LEU A N 1
ATOM 559 C CA . LEU A 1 72 ? -8.368 -12.582 -7.736 1.00 97.88 72 LEU A CA 1
ATOM 560 C C . LEU A 1 72 ? -8.018 -13.780 -6.840 1.00 97.88 72 LEU A C 1
ATOM 562 O O . LEU A 1 72 ? -7.118 -13.670 -6.012 1.00 97.88 72 LEU A O 1
ATOM 566 N N . ASP A 1 73 ? -8.665 -14.933 -7.023 1.00 97.94 73 ASP A N 1
ATOM 567 C CA . ASP A 1 73 ? -8.396 -16.124 -6.204 1.00 97.94 73 ASP A CA 1
ATOM 568 C C . ASP A 1 73 ? -6.968 -16.647 -6.397 1.00 97.94 73 ASP A C 1
ATOM 570 O O . ASP A 1 73 ? -6.293 -17.008 -5.432 1.00 97.94 73 ASP A O 1
ATOM 574 N N . ALA A 1 74 ? -6.467 -16.623 -7.636 1.00 98.00 74 ALA A N 1
ATOM 575 C CA . ALA A 1 74 ? -5.085 -16.986 -7.931 1.00 98.00 74 ALA A CA 1
ATOM 576 C C . ALA A 1 74 ? -4.095 -15.981 -7.321 1.00 98.00 74 ALA A C 1
ATOM 578 O O . ALA A 1 74 ? -3.050 -16.378 -6.801 1.00 98.00 74 ALA A O 1
ATOM 579 N N . ALA A 1 75 ? -4.433 -14.688 -7.341 1.00 97.62 75 ALA A N 1
ATOM 580 C CA . ALA A 1 75 ? -3.624 -13.657 -6.703 1.00 97.62 75 ALA A CA 1
ATOM 581 C C . ALA A 1 75 ? -3.604 -13.813 -5.174 1.00 97.62 75 ALA A C 1
ATOM 583 O O . ALA A 1 75 ? -2.529 -13.763 -4.581 1.00 97.62 75 ALA A O 1
ATOM 584 N N . ARG A 1 76 ? -4.746 -14.104 -4.535 1.00 97.56 76 ARG A N 1
ATOM 585 C CA . ARG A 1 76 ? -4.827 -14.406 -3.094 1.00 97.56 76 ARG A CA 1
ATOM 586 C C . ARG A 1 76 ? -3.990 -15.628 -2.730 1.00 97.56 76 ARG A C 1
ATOM 588 O O . ARG A 1 76 ? -3.194 -15.557 -1.799 1.00 97.56 76 ARG A O 1
ATOM 595 N N . ALA A 1 77 ? -4.094 -16.712 -3.499 1.00 97.56 77 ALA A N 1
ATOM 596 C CA . ALA A 1 77 ? -3.298 -17.917 -3.270 1.00 97.56 77 ALA A CA 1
ATOM 597 C C . ALA A 1 77 ? -1.781 -17.655 -3.330 1.00 97.56 77 ALA A C 1
ATOM 599 O O . ALA A 1 77 ? -1.017 -18.332 -2.645 1.00 97.56 77 ALA A O 1
ATOM 600 N N . ARG A 1 78 ? -1.346 -16.676 -4.135 1.00 95.31 78 ARG A N 1
ATOM 601 C CA . ARG A 1 78 ? 0.070 -16.321 -4.295 1.00 95.31 78 ARG A CA 1
ATOM 602 C C . ARG A 1 78 ? 0.554 -15.256 -3.303 1.00 95.31 78 ARG A C 1
ATOM 604 O O . ARG A 1 78 ? 1.689 -15.351 -2.852 1.00 95.31 78 ARG A O 1
ATOM 611 N N . PHE A 1 79 ? -0.267 -14.255 -2.981 1.00 95.75 79 PHE A N 1
ATOM 612 C CA . PHE A 1 79 ? 0.188 -13.021 -2.323 1.00 95.75 79 PHE A CA 1
ATOM 613 C C . PHE A 1 79 ? -0.489 -12.699 -0.986 1.00 95.75 79 PHE A C 1
ATOM 615 O O . PHE A 1 79 ? -0.033 -11.782 -0.308 1.00 95.75 79 PHE A O 1
ATOM 622 N N . ALA A 1 80 ? -1.526 -13.430 -0.554 1.00 94.69 80 ALA A N 1
ATOM 623 C CA . ALA A 1 80 ? -2.274 -13.082 0.665 1.00 94.69 80 ALA A CA 1
ATOM 624 C C . ALA A 1 80 ? -1.418 -13.061 1.945 1.00 94.69 80 ALA A C 1
ATOM 626 O O . ALA A 1 80 ? -1.767 -12.382 2.904 1.00 94.69 80 ALA A O 1
ATOM 627 N N . THR A 1 81 ? -0.297 -13.784 1.971 1.00 93.94 81 THR A N 1
ATOM 628 C CA . THR A 1 81 ? 0.629 -13.816 3.115 1.00 93.94 81 THR A CA 1
ATOM 629 C C . THR A 1 81 ? 1.846 -12.909 2.939 1.00 93.94 81 THR A C 1
ATOM 631 O O . THR A 1 81 ? 2.740 -12.931 3.791 1.00 93.94 81 THR A O 1
ATOM 634 N N . SER A 1 82 ? 1.923 -12.144 1.843 1.00 94.06 82 SER A N 1
ATOM 635 C CA . SER A 1 82 ? 3.044 -11.237 1.597 1.00 94.06 82 SER A CA 1
ATOM 636 C C . SER A 1 82 ? 3.161 -10.221 2.726 1.00 94.06 82 SER A C 1
ATOM 638 O O . SER A 1 82 ? 2.167 -9.639 3.146 1.00 94.06 82 SER A O 1
ATOM 640 N N . GLN A 1 83 ? 4.381 -10.005 3.210 1.00 94.75 83 GLN A N 1
ATOM 641 C CA . GLN A 1 83 ? 4.685 -8.980 4.213 1.00 94.75 83 GLN A CA 1
ATOM 642 C C . GLN A 1 83 ? 5.088 -7.644 3.569 1.00 94.75 83 GLN A C 1
ATOM 644 O O . GLN A 1 83 ? 5.534 -6.727 4.260 1.00 94.75 83 GLN A O 1
ATOM 649 N N . VAL A 1 84 ? 4.964 -7.538 2.241 1.00 95.12 84 VAL A N 1
ATOM 650 C CA . VAL A 1 84 ? 5.318 -6.341 1.483 1.00 95.12 84 VAL A CA 1
ATOM 651 C C . VAL A 1 84 ? 4.073 -5.495 1.245 1.00 95.12 84 VAL A C 1
ATOM 653 O O . VAL A 1 84 ? 3.132 -5.927 0.576 1.00 95.12 84 VAL A O 1
ATOM 656 N N . ALA A 1 85 ? 4.082 -4.264 1.763 1.00 96.75 85 ALA A N 1
ATOM 657 C CA . ALA A 1 85 ? 2.896 -3.414 1.794 1.00 96.75 85 ALA A CA 1
ATOM 658 C C . ALA A 1 85 ? 2.293 -3.145 0.414 1.00 96.75 85 ALA A C 1
ATOM 660 O O . ALA A 1 85 ? 1.077 -3.213 0.278 1.00 96.75 85 ALA A O 1
ATOM 661 N N . ILE A 1 86 ? 3.102 -2.880 -0.617 1.00 97.50 86 ILE A N 1
ATOM 662 C CA . ILE A 1 86 ? 2.566 -2.621 -1.960 1.00 97.50 86 ILE A CA 1
ATOM 663 C C . ILE A 1 86 ? 1.901 -3.857 -2.587 1.00 97.50 86 ILE A C 1
ATOM 665 O O . ILE A 1 86 ? 0.893 -3.720 -3.279 1.00 97.50 86 ILE A O 1
ATOM 669 N N . GLU A 1 87 ? 2.385 -5.072 -2.310 1.00 97.62 87 GLU A N 1
ATOM 670 C CA . GLU A 1 87 ? 1.748 -6.300 -2.808 1.00 97.62 87 GLU A CA 1
ATOM 671 C C . GLU A 1 87 ? 0.389 -6.509 -2.130 1.00 97.62 87 GLU A C 1
ATOM 673 O O . GLU A 1 87 ? -0.620 -6.710 -2.810 1.00 97.62 87 GLU A O 1
ATOM 678 N N . ALA A 1 88 ? 0.348 -6.370 -0.800 1.00 98.12 88 ALA A N 1
ATOM 679 C CA . ALA A 1 88 ? -0.885 -6.439 -0.022 1.00 98.12 88 ALA A CA 1
ATOM 680 C C . ALA A 1 88 ? -1.885 -5.344 -0.441 1.00 98.12 88 ALA A C 1
ATOM 682 O O . ALA A 1 88 ? -3.062 -5.629 -0.653 1.00 98.12 88 ALA A O 1
ATOM 683 N N . ALA A 1 89 ? -1.419 -4.103 -0.614 1.00 98.31 89 ALA A N 1
ATOM 684 C CA . ALA A 1 89 ? -2.235 -2.963 -1.025 1.00 98.31 89 ALA A CA 1
ATOM 685 C C . ALA A 1 89 ? -2.822 -3.155 -2.429 1.00 98.31 89 ALA A C 1
ATOM 687 O O . ALA A 1 89 ? -3.990 -2.840 -2.657 1.00 98.31 89 ALA A O 1
ATOM 688 N N . THR A 1 90 ? -2.035 -3.702 -3.359 1.00 98.38 90 THR A N 1
ATOM 689 C CA . THR A 1 90 ? -2.496 -4.004 -4.721 1.00 98.38 90 THR A CA 1
ATOM 690 C C . THR A 1 90 ? -3.556 -5.104 -4.709 1.00 98.38 90 THR A C 1
ATOM 692 O O . THR A 1 90 ? -4.586 -4.973 -5.370 1.00 98.38 90 THR A O 1
ATOM 695 N N . LEU A 1 91 ? -3.356 -6.156 -3.909 1.00 98.31 91 LEU A N 1
ATOM 696 C CA . LEU A 1 91 ? -4.336 -7.231 -3.750 1.00 98.31 91 LEU A CA 1
ATOM 697 C C . LEU A 1 91 ? -5.646 -6.722 -3.125 1.00 98.31 91 LEU A C 1
ATOM 699 O O . LEU A 1 91 ? -6.726 -7.015 -3.637 1.00 98.31 91 LEU A O 1
ATOM 703 N N . ALA A 1 92 ? -5.558 -5.917 -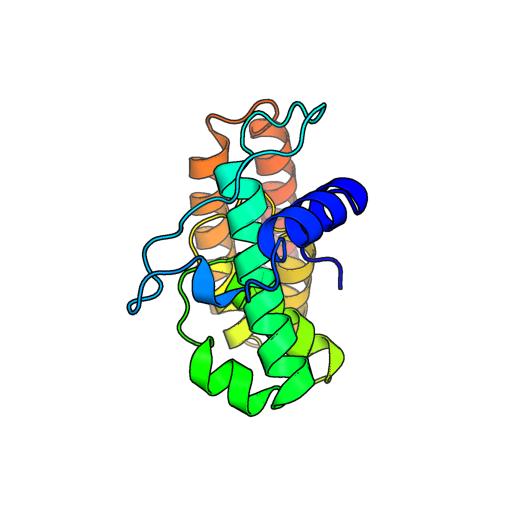2.063 1.00 98.06 92 ALA A N 1
ATOM 704 C CA . ALA A 1 92 ? -6.716 -5.316 -1.408 1.00 98.06 92 ALA A CA 1
ATOM 705 C C . ALA A 1 92 ? -7.465 -4.341 -2.333 1.00 98.06 92 ALA A C 1
ATOM 707 O O . ALA A 1 92 ? -8.694 -4.318 -2.338 1.00 98.06 92 ALA A O 1
ATOM 708 N N . ALA A 1 93 ? -6.754 -3.573 -3.166 1.00 97.88 93 ALA A N 1
ATOM 709 C CA . ALA A 1 93 ? -7.384 -2.715 -4.166 1.00 97.88 93 ALA A CA 1
ATOM 710 C C . ALA A 1 93 ? -8.155 -3.511 -5.223 1.00 97.88 93 ALA A C 1
ATOM 712 O O . ALA A 1 93 ? -9.285 -3.147 -5.541 1.00 97.88 93 ALA A O 1
ATOM 713 N N . ALA A 1 94 ? -7.595 -4.621 -5.706 1.00 97.50 94 ALA A N 1
ATOM 714 C CA . ALA A 1 94 ? -8.300 -5.514 -6.620 1.00 97.50 94 ALA A CA 1
ATOM 715 C C . ALA A 1 94 ? -9.547 -6.141 -5.965 1.00 97.50 94 ALA A C 1
ATOM 717 O O . ALA A 1 94 ? -10.602 -6.222 -6.592 1.00 97.50 94 ALA A O 1
ATOM 718 N N . ALA A 1 95 ? -9.457 -6.546 -4.693 1.00 97.38 95 ALA A N 1
ATOM 719 C CA . ALA A 1 95 ? -10.606 -7.056 -3.943 1.00 97.38 95 ALA A CA 1
ATOM 720 C C . ALA A 1 95 ? -11.688 -5.984 -3.722 1.00 97.38 95 ALA A C 1
ATOM 722 O O . ALA A 1 95 ? -12.876 -6.293 -3.809 1.00 97.38 95 ALA A O 1
ATOM 723 N N . HIS A 1 96 ? -11.289 -4.730 -3.484 1.00 97.31 96 HIS A N 1
ATOM 724 C CA . HIS A 1 96 ? -12.203 -3.593 -3.361 1.00 97.31 96 HIS A CA 1
ATOM 725 C C . HIS A 1 96 ? -12.935 -3.321 -4.675 1.00 97.31 96 HIS A C 1
ATOM 727 O O . HIS A 1 96 ? -14.137 -3.104 -4.673 1.00 97.31 96 HIS A O 1
ATOM 733 N N . GLU A 1 97 ? -12.230 -3.335 -5.808 1.00 95.19 97 GLU A N 1
ATOM 734 C CA . GLU A 1 97 ? -12.846 -3.160 -7.133 1.00 95.19 97 GLU A CA 1
ATOM 735 C C . GLU A 1 97 ? -13.842 -4.274 -7.481 1.00 95.19 97 GLU A C 1
ATOM 737 O O . GLU A 1 97 ? -14.763 -4.049 -8.261 1.00 95.19 97 GLU A O 1
ATOM 742 N N . GLY A 1 98 ? -13.669 -5.459 -6.892 1.00 93.69 98 GLY A N 1
ATOM 743 C CA . GLY A 1 98 ? -14.600 -6.578 -7.009 1.00 93.69 98 GLY A CA 1
ATOM 744 C C . GLY A 1 98 ? -15.684 -6.639 -5.930 1.00 93.69 98 GLY A C 1
ATOM 745 O O . GLY A 1 98 ? -16.375 -7.653 -5.882 1.00 93.69 98 GLY A O 1
ATOM 746 N N . ASP A 1 99 ? -15.810 -5.635 -5.052 1.00 95.19 99 ASP A N 1
ATOM 747 C CA . ASP A 1 99 ? -16.751 -5.603 -3.916 1.00 95.19 99 ASP A CA 1
ATOM 748 C C . ASP A 1 99 ? -16.655 -6.829 -2.975 1.00 95.19 99 ASP A C 1
ATOM 750 O O . ASP A 1 99 ? -17.634 -7.264 -2.366 1.00 95.19 99 ASP A O 1
ATOM 754 N N . VAL A 1 100 ? -15.457 -7.409 -2.842 1.00 97.00 100 VAL A N 1
ATOM 755 C CA . VAL A 1 100 ? -15.182 -8.611 -2.025 1.00 97.00 100 VAL A CA 1
ATOM 756 C C . VAL A 1 100 ? -14.048 -8.402 -1.018 1.00 97.00 100 VAL A C 1
ATOM 758 O O . VAL A 1 100 ? -13.457 -9.374 -0.537 1.00 97.00 100 VAL A O 1
ATOM 761 N N . LEU A 1 101 ? -13.717 -7.143 -0.725 1.00 97.31 101 LEU A N 1
ATOM 762 C CA . LEU A 1 101 ? -12.701 -6.772 0.255 1.00 97.31 101 LEU A CA 1
ATOM 763 C C . LEU A 1 101 ? -13.209 -6.992 1.686 1.00 97.31 101 LEU A C 1
ATOM 765 O O . LEU A 1 101 ? -14.247 -6.458 2.078 1.00 97.31 101 LEU A O 1
ATOM 769 N N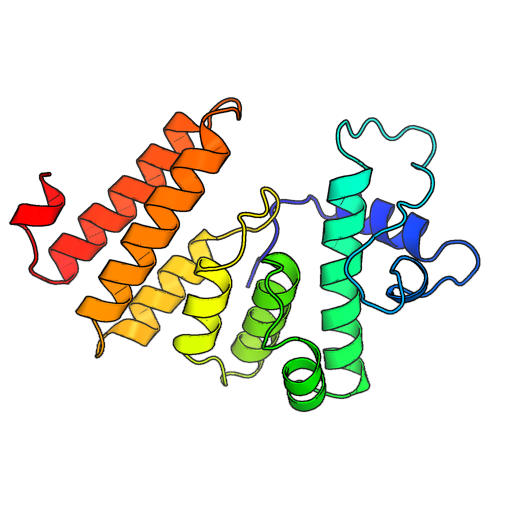 . GLY A 1 102 ? -12.445 -7.743 2.480 1.00 96.56 102 GLY A N 1
ATOM 770 C CA . GLY A 1 102 ? -12.704 -7.929 3.910 1.00 96.56 102 GLY A CA 1
ATOM 771 C C . GLY A 1 102 ? -11.853 -7.034 4.818 1.00 96.56 102 GLY A C 1
ATOM 772 O O . GLY A 1 102 ? -10.769 -6.589 4.441 1.00 96.56 102 GLY A O 1
ATOM 773 N N . LEU A 1 103 ? -12.302 -6.842 6.068 1.00 97.31 103 LEU A N 1
ATOM 774 C CA . LEU A 1 103 ? -11.547 -6.114 7.104 1.00 97.31 103 LEU A CA 1
ATOM 775 C C . LEU A 1 103 ? -10.142 -6.700 7.321 1.00 97.31 103 LEU A C 1
ATOM 777 O O . LEU A 1 103 ? -9.180 -5.951 7.467 1.00 97.31 103 LEU A O 1
ATOM 781 N N . ASP A 1 104 ? -10.018 -8.030 7.316 1.00 97.25 104 ASP A N 1
ATOM 782 C CA . ASP A 1 104 ? -8.743 -8.719 7.546 1.00 97.25 104 ASP A CA 1
ATOM 783 C C . ASP A 1 104 ? -7.700 -8.388 6.474 1.00 97.25 104 ASP A C 1
ATOM 785 O O . ASP A 1 104 ? -6.524 -8.230 6.794 1.00 97.25 104 ASP A O 1
ATOM 789 N N . GLU A 1 105 ? -8.125 -8.233 5.217 1.00 97.12 105 GLU A N 1
ATOM 790 C CA . GLU A 1 105 ? -7.238 -7.851 4.115 1.00 97.12 105 GLU A CA 1
ATOM 791 C C . GLU A 1 105 ? -6.750 -6.407 4.283 1.00 97.12 105 GLU A C 1
ATOM 793 O O . GLU A 1 105 ? -5.568 -6.136 4.093 1.00 97.12 105 GLU A O 1
ATOM 798 N N . VAL A 1 106 ? -7.619 -5.487 4.717 1.00 97.81 106 VAL A N 1
ATOM 799 C CA . VAL A 1 106 ? -7.228 -4.095 4.999 1.00 97.81 106 VAL A CA 1
ATOM 800 C C . VAL A 1 106 ? -6.265 -4.014 6.183 1.00 97.81 106 VAL A C 1
ATOM 802 O O . VAL A 1 106 ? -5.225 -3.361 6.098 1.00 97.81 106 VAL A O 1
ATOM 805 N N . MET A 1 107 ? -6.566 -4.718 7.276 1.00 98.12 107 MET A N 1
ATOM 806 C CA . MET A 1 107 ? -5.680 -4.791 8.439 1.00 98.12 107 MET A CA 1
ATOM 807 C C . MET A 1 107 ? -4.323 -5.401 8.084 1.00 98.12 107 MET A C 1
ATOM 809 O O . MET A 1 107 ? -3.302 -4.976 8.619 1.00 98.12 107 MET A O 1
ATOM 813 N N . HIS A 1 108 ? -4.290 -6.376 7.173 1.00 97.88 108 HIS A N 1
ATOM 814 C CA . HIS A 1 108 ? -3.044 -6.965 6.689 1.00 97.88 108 HIS A CA 1
ATOM 815 C C . HIS A 1 108 ? -2.156 -5.934 5.979 1.00 97.88 108 HIS A C 1
ATOM 817 O O . HIS A 1 108 ? -0.964 -5.859 6.277 1.00 97.88 108 HIS A O 1
ATOM 823 N N . VAL A 1 109 ? -2.727 -5.066 5.131 1.00 97.94 109 VAL A N 1
ATOM 824 C CA . VAL A 1 109 ? -1.984 -3.948 4.507 1.00 97.94 109 VAL A CA 1
ATOM 825 C C . VAL A 1 109 ? -1.340 -3.052 5.567 1.00 97.94 109 VAL A C 1
ATOM 827 O O . VAL A 1 109 ? -0.166 -2.702 5.450 1.00 97.94 109 VAL A O 1
ATOM 830 N N . LEU A 1 110 ? -2.091 -2.710 6.617 1.00 97.62 110 LEU A N 1
ATOM 831 C CA . LEU A 1 110 ? -1.646 -1.811 7.688 1.00 97.62 110 LEU A CA 1
ATOM 832 C C . LEU A 1 110 ? -0.619 -2.447 8.643 1.00 97.62 110 LEU A C 1
ATOM 834 O O . LEU A 1 110 ? 0.065 -1.730 9.366 1.00 97.62 110 LEU A O 1
ATOM 838 N N . ARG A 1 111 ? -0.478 -3.777 8.635 1.00 96.94 111 ARG A N 1
ATOM 839 C CA . ARG A 1 111 ? 0.526 -4.510 9.429 1.00 96.94 111 ARG A CA 1
ATOM 840 C C . ARG A 1 111 ? 1.829 -4.778 8.684 1.00 96.94 111 ARG A C 1
ATOM 842 O O . ARG A 1 111 ? 2.814 -5.161 9.312 1.00 96.94 111 ARG A O 1
ATOM 849 N N . CYS A 1 112 ? 1.840 -4.612 7.364 1.00 96.56 112 CYS A N 1
ATOM 850 C CA . CYS A 1 112 ? 3.051 -4.764 6.567 1.00 96.56 112 CYS A CA 1
ATOM 851 C C . CYS A 1 112 ? 4.099 -3.699 6.932 1.00 96.56 112 CYS A C 1
ATOM 853 O O . CYS A 1 112 ? 3.773 -2.632 7.456 1.00 96.56 112 CYS A O 1
ATOM 855 N N . ALA A 1 113 ? 5.366 -3.970 6.604 1.00 92.94 113 ALA A N 1
ATOM 856 C CA . ALA A 1 113 ? 6.422 -2.966 6.724 1.00 92.94 113 ALA A CA 1
ATOM 857 C C . ALA A 1 113 ? 6.063 -1.715 5.902 1.00 92.94 113 ALA A C 1
ATOM 859 O O . ALA A 1 113 ? 5.564 -1.838 4.781 1.00 92.94 113 ALA A O 1
ATOM 860 N N . ILE A 1 114 ? 6.307 -0.523 6.457 1.00 92.62 114 ILE A N 1
ATOM 861 C CA . ILE A 1 114 ? 5.902 0.730 5.812 1.00 92.62 114 ILE A CA 1
ATOM 862 C C . ILE A 1 114 ? 6.662 0.909 4.502 1.00 92.62 114 ILE A C 1
ATOM 864 O O . ILE A 1 114 ? 7.889 0.977 4.475 1.00 92.62 114 ILE A O 1
ATOM 868 N N . ASP A 1 115 ? 5.905 1.044 3.422 1.00 92.69 115 ASP A N 1
ATOM 869 C CA . ASP A 1 115 ? 6.415 1.443 2.122 1.00 92.69 115 ASP A CA 1
ATOM 870 C C . ASP A 1 115 ? 6.142 2.947 1.940 1.00 92.69 115 ASP A C 1
ATOM 872 O O . ASP A 1 115 ? 4.979 3.367 1.952 1.00 92.69 115 ASP A O 1
ATOM 876 N N . PRO A 1 116 ? 7.179 3.792 1.777 1.00 89.00 116 PRO A N 1
ATOM 877 C CA . PRO A 1 116 ? 7.013 5.242 1.698 1.00 89.00 116 PRO A CA 1
ATOM 878 C C . PRO A 1 116 ? 6.214 5.699 0.470 1.00 89.00 116 PRO A C 1
ATOM 880 O O . PRO A 1 116 ? 5.706 6.825 0.465 1.00 89.00 116 PRO A O 1
ATOM 883 N N . TYR A 1 117 ? 6.091 4.849 -0.551 1.00 91.88 117 TYR A N 1
ATOM 884 C CA . TYR A 1 117 ? 5.330 5.128 -1.760 1.00 91.88 117 TYR A CA 1
ATOM 885 C C . TYR A 1 117 ? 3.869 4.696 -1.655 1.00 91.88 117 TYR A C 1
ATOM 887 O O . TYR A 1 117 ? 3.065 5.167 -2.455 1.00 91.88 117 TYR A O 1
ATOM 895 N N . VAL A 1 118 ? 3.479 3.860 -0.685 1.00 94.88 118 VAL A N 1
ATOM 896 C CA . VAL A 1 118 ? 2.073 3.467 -0.502 1.00 94.88 118 VAL A CA 1
ATOM 897 C C . VAL A 1 118 ? 1.250 4.629 0.061 1.00 94.88 118 VAL A C 1
ATOM 899 O O . VAL A 1 118 ? 1.648 5.338 0.990 1.00 94.88 118 VAL A O 1
ATOM 902 N N . PHE A 1 119 ? 0.056 4.824 -0.500 1.00 92.88 119 PHE A N 1
ATOM 903 C CA . PHE A 1 119 ? -0.921 5.777 0.011 1.00 92.88 119 PHE A CA 1
ATOM 904 C C . PHE A 1 119 ? -1.847 5.092 1.024 1.00 92.88 119 PHE A C 1
ATOM 906 O O . PHE A 1 119 ? -2.818 4.448 0.642 1.00 92.88 119 PHE A O 1
ATOM 913 N N . TYR A 1 120 ? -1.532 5.219 2.318 1.00 94.50 120 TYR A N 1
ATOM 914 C CA . TYR A 1 120 ? -2.224 4.491 3.394 1.00 94.50 120 TYR A CA 1
ATOM 915 C C . TYR A 1 120 ? -3.590 5.058 3.813 1.00 94.50 120 TYR A C 1
ATOM 917 O O . TYR A 1 120 ? -4.385 4.323 4.393 1.00 94.50 120 TYR A O 1
ATOM 925 N N . ALA A 1 121 ? -3.894 6.330 3.525 1.00 92.50 121 ALA A N 1
ATOM 926 C CA . ALA A 1 121 ? -5.126 6.970 4.006 1.00 92.50 121 ALA A CA 1
ATOM 927 C C . ALA A 1 121 ? -6.419 6.233 3.585 1.00 92.50 121 ALA A C 1
ATOM 929 O O . ALA A 1 121 ? -7.228 5.948 4.466 1.00 92.50 121 ALA A O 1
ATOM 930 N N . PRO A 1 122 ? -6.588 5.798 2.317 1.00 94.75 122 PRO A N 1
ATOM 931 C CA . PRO A 1 122 ? -7.766 5.022 1.919 1.00 94.75 122 PRO A CA 1
ATOM 932 C C . PRO A 1 122 ? -7.929 3.705 2.692 1.00 94.75 122 PRO A C 1
ATOM 934 O O . PRO A 1 122 ? -9.046 3.265 2.938 1.00 94.75 122 PRO A O 1
ATOM 937 N N . PHE A 1 123 ? -6.827 3.070 3.105 1.00 97.12 123 PHE A N 1
ATOM 938 C CA . PHE A 1 123 ? -6.886 1.832 3.883 1.00 97.12 123 PHE A CA 1
ATOM 939 C C . PHE A 1 123 ? -7.317 2.084 5.329 1.00 97.12 123 PHE A C 1
ATOM 941 O O . PHE A 1 123 ? -8.072 1.287 5.876 1.00 97.12 123 PHE A O 1
ATOM 948 N N . LEU A 1 124 ? -6.900 3.196 5.942 1.00 95.75 124 LEU A N 1
ATOM 949 C CA . LEU A 1 124 ? -7.389 3.589 7.268 1.00 95.75 124 LEU A CA 1
ATOM 950 C C . LEU A 1 124 ? -8.897 3.876 7.239 1.00 95.75 124 LEU A C 1
ATOM 952 O O . LEU A 1 124 ? -9.630 3.385 8.095 1.00 95.75 124 LEU A O 1
ATOM 956 N N . GLU A 1 125 ? -9.368 4.595 6.217 1.00 94.00 125 GLU A N 1
ATOM 957 C CA . GLU A 1 125 ? -10.796 4.872 6.008 1.00 94.00 125 GLU A CA 1
ATOM 958 C C . GLU A 1 125 ? -11.606 3.576 5.842 1.00 94.00 125 GLU A C 1
ATOM 960 O O . GLU A 1 125 ? -12.586 3.359 6.558 1.00 94.00 125 GLU A O 1
ATOM 965 N N . LEU A 1 126 ? -11.151 2.670 4.968 1.00 96.31 126 LEU A N 1
ATOM 966 C CA . LEU A 1 126 ? -11.788 1.366 4.759 1.00 96.31 126 LEU A CA 1
ATOM 967 C C . LEU A 1 126 ? -11.773 0.500 6.022 1.00 96.31 126 LEU A C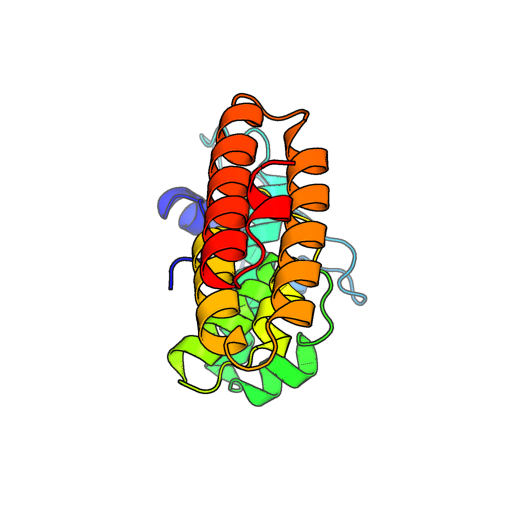 1
ATOM 969 O O . LEU A 1 126 ? -12.745 -0.199 6.301 1.00 96.31 126 LEU A O 1
ATOM 973 N N . MET A 1 127 ? -10.696 0.542 6.809 1.00 97.31 127 MET A N 1
ATOM 974 C CA . MET A 1 127 ? -10.608 -0.209 8.061 1.00 97.31 127 MET A CA 1
ATOM 975 C C . MET A 1 127 ? -11.671 0.267 9.058 1.00 97.31 127 MET A C 1
ATOM 977 O O . MET A 1 127 ? -12.350 -0.558 9.664 1.00 97.31 127 MET A O 1
ATOM 981 N N . ILE A 1 128 ? -11.853 1.584 9.193 1.00 94.12 128 ILE A N 1
ATOM 982 C CA . ILE A 1 128 ? -12.887 2.177 10.053 1.00 94.12 128 ILE A CA 1
ATOM 983 C C . ILE A 1 128 ? -14.288 1.809 9.548 1.00 94.12 128 ILE A C 1
ATOM 985 O O . ILE A 1 128 ? -15.164 1.455 10.341 1.00 94.12 128 ILE A O 1
ATOM 989 N N . GLU A 1 129 ? -14.513 1.862 8.234 1.00 94.31 129 GLU A N 1
ATOM 990 C CA . GLU A 1 129 ? -15.804 1.531 7.630 1.00 94.31 129 GLU A CA 1
ATOM 991 C C . GLU A 1 129 ? -16.189 0.059 7.836 1.00 94.31 129 GLU A C 1
ATOM 993 O O . GLU A 1 129 ? -17.284 -0.235 8.325 1.00 94.31 129 GLU A O 1
ATOM 998 N N . LEU A 1 130 ? -15.285 -0.865 7.506 1.00 95.88 130 LEU A N 1
ATOM 999 C CA . LEU A 1 130 ? -15.501 -2.309 7.627 1.00 95.88 130 LEU A CA 1
ATOM 1000 C C . LEU A 1 130 ? -15.466 -2.775 9.095 1.00 95.88 130 LEU A C 1
ATOM 1002 O O . LEU A 1 130 ? -16.083 -3.778 9.457 1.00 95.88 130 LEU A O 1
ATOM 1006 N N . GLY A 1 131 ? -14.761 -2.035 9.954 1.00 93.75 131 GLY A N 1
ATOM 1007 C CA . GLY A 1 131 ? -14.503 -2.338 11.360 1.00 93.75 131 GLY A CA 1
ATOM 1008 C C . GLY A 1 131 ? -15.595 -1.926 12.346 1.00 93.75 131 GLY A C 1
ATOM 1009 O O . GLY A 1 131 ? -15.426 -2.145 13.544 1.00 93.75 131 GLY A O 1
ATOM 1010 N N . ARG A 1 132 ? -16.736 -1.382 11.897 1.00 89.00 132 ARG A N 1
ATOM 1011 C CA . ARG A 1 132 ? -17.809 -0.862 12.781 1.00 89.00 132 ARG A CA 1
ATOM 1012 C C . ARG A 1 132 ? -18.310 -1.853 13.842 1.00 89.00 132 ARG A C 1
ATOM 1014 O O . ARG A 1 132 ? -18.746 -1.433 14.907 1.00 89.00 132 ARG A O 1
ATOM 1021 N N . GLY A 1 133 ? -18.258 -3.157 13.565 1.00 89.44 133 GLY A N 1
ATOM 1022 C CA . GLY A 1 133 ? -18.631 -4.217 14.515 1.00 89.44 133 GLY A CA 1
ATOM 1023 C C . GLY A 1 133 ? -17.473 -4.779 15.353 1.00 89.44 133 GLY A C 1
ATOM 1024 O O . GLY A 1 133 ? -17.697 -5.653 16.184 1.00 89.44 133 GLY A O 1
ATOM 1025 N N . GLN A 1 134 ? -16.242 -4.324 15.116 1.00 94.06 134 GLN A N 1
ATOM 1026 C CA . GLN A 1 134 ? -14.996 -4.822 15.712 1.00 94.06 134 GLN A CA 1
ATOM 1027 C C . GLN A 1 134 ? -14.107 -3.642 16.136 1.00 94.06 134 GLN A C 1
ATOM 1029 O O . GLN A 1 134 ? -12.939 -3.547 15.750 1.00 94.06 134 GLN A O 1
ATOM 1034 N N . VAL A 1 135 ? -14.685 -2.714 16.903 1.00 92.06 135 VAL A N 1
ATOM 1035 C CA . VAL A 1 135 ? -14.060 -1.429 17.251 1.00 92.06 135 VAL A CA 1
ATOM 1036 C C . VAL A 1 135 ? -12.711 -1.618 17.941 1.00 92.06 135 VAL A C 1
ATOM 1038 O O . VAL A 1 135 ? -11.727 -1.068 17.463 1.00 92.06 135 VAL A O 1
ATOM 1041 N N . ASP A 1 136 ? -12.627 -2.450 18.984 1.00 92.00 136 ASP A N 1
ATOM 1042 C CA . ASP A 1 136 ? -11.375 -2.647 19.734 1.00 92.00 136 ASP A CA 1
ATOM 1043 C C . ASP A 1 136 ? -10.229 -3.133 18.838 1.00 92.00 136 ASP A C 1
ATOM 1045 O O . ASP A 1 136 ? -9.135 -2.577 18.858 1.00 92.00 136 ASP A O 1
ATOM 1049 N N . ARG A 1 137 ? -10.510 -4.114 17.975 1.00 95.00 137 ARG A N 1
ATOM 1050 C CA . ARG A 1 137 ? -9.536 -4.666 17.023 1.00 95.00 137 ARG A CA 1
ATOM 1051 C C . ARG A 1 137 ? -9.092 -3.631 15.982 1.00 95.00 137 ARG A C 1
ATOM 1053 O O . ARG A 1 137 ? -7.946 -3.640 15.531 1.00 95.00 137 ARG A O 1
ATOM 1060 N N . THR A 1 138 ? -10.017 -2.767 15.571 1.00 95.38 138 THR A N 1
ATOM 1061 C CA . THR A 1 138 ? -9.770 -1.686 14.607 1.00 95.38 138 THR A CA 1
ATOM 1062 C C . THR A 1 138 ? -8.896 -0.602 15.220 1.00 95.38 138 THR A C 1
ATOM 1064 O O . THR A 1 138 ? -7.941 -0.160 14.587 1.00 95.38 138 THR A O 1
ATOM 1067 N N . VAL A 1 139 ? -9.184 -0.228 16.466 1.00 93.81 139 VAL A N 1
ATOM 1068 C CA . VAL A 1 139 ? -8.390 0.728 17.238 1.00 93.81 139 VAL A CA 1
ATOM 1069 C C . VAL A 1 139 ? -6.971 0.207 17.446 1.00 93.81 139 VAL A C 1
ATOM 1071 O O . VAL A 1 139 ? -6.032 0.904 17.086 1.00 93.81 139 VAL A O 1
ATOM 1074 N N . GLU A 1 140 ? -6.815 -1.030 17.923 1.00 95.50 140 GLU A N 1
ATOM 1075 C CA . GLU A 1 140 ? -5.503 -1.663 18.127 1.00 95.50 140 GLU A CA 1
ATOM 1076 C C . GLU A 1 140 ? -4.671 -1.662 16.836 1.00 95.50 140 GLU A C 1
ATOM 1078 O O . GLU A 1 140 ? -3.508 -1.268 16.827 1.00 95.50 140 GLU A O 1
ATOM 1083 N N . THR A 1 141 ? -5.285 -2.014 15.700 1.00 96.75 141 THR A N 1
ATOM 1084 C CA . THR A 1 141 ? -4.568 -2.011 14.415 1.00 96.75 141 THR A CA 1
ATOM 1085 C C . THR A 1 141 ? -4.196 -0.595 13.962 1.00 96.75 141 THR A C 1
ATOM 1087 O O . THR A 1 141 ? -3.122 -0.407 13.387 1.00 96.75 141 THR A O 1
ATOM 1090 N N . TYR A 1 142 ? -5.042 0.408 14.222 1.00 95.94 142 TYR A N 1
ATOM 1091 C CA . TYR A 1 142 ? -4.698 1.805 13.949 1.00 95.94 142 TYR A CA 1
ATOM 1092 C C . TYR A 1 142 ? -3.516 2.237 14.829 1.00 95.94 142 TYR A C 1
ATOM 1094 O O . TYR A 1 142 ? -2.537 2.763 14.307 1.00 95.94 142 TYR A O 1
ATOM 1102 N N . GLU A 1 143 ? -3.565 1.989 16.137 1.00 94.62 143 GLU A N 1
ATOM 1103 C CA . GLU A 1 143 ? -2.490 2.313 17.085 1.00 94.62 143 GLU A CA 1
ATOM 1104 C C . GLU A 1 143 ? -1.147 1.696 16.663 1.00 94.62 143 GLU A C 1
ATOM 1106 O O . GLU A 1 143 ? -0.130 2.396 16.592 1.00 94.62 143 GLU A O 1
ATOM 1111 N N . ASP A 1 144 ? -1.154 0.410 16.308 1.00 95.94 144 ASP A N 1
ATOM 1112 C CA . ASP A 1 144 ? 0.026 -0.311 15.830 1.00 95.94 144 ASP A CA 1
ATOM 1113 C C . ASP A 1 144 ? 0.591 0.308 14.548 1.00 95.94 144 ASP A C 1
ATOM 1115 O O . ASP A 1 144 ? 1.799 0.578 14.455 1.00 95.94 144 ASP A O 1
ATOM 1119 N N . PHE A 1 145 ? -0.281 0.583 13.572 1.00 95.69 145 PHE A N 1
ATOM 1120 C CA . PHE A 1 145 ? 0.101 1.268 12.341 1.00 95.69 145 PHE A CA 1
ATOM 1121 C C . PHE A 1 145 ? 0.682 2.648 12.649 1.00 95.69 145 PHE A C 1
ATOM 1123 O O . PHE A 1 145 ? 1.737 3.004 12.129 1.00 95.69 145 PHE A O 1
ATOM 1130 N N . ALA A 1 146 ? 0.045 3.411 13.534 1.00 92.69 146 ALA A N 1
ATOM 1131 C CA . ALA A 1 146 ? 0.469 4.753 13.886 1.00 92.69 146 ALA A CA 1
ATOM 1132 C C . ALA A 1 146 ? 1.857 4.770 14.527 1.00 92.69 146 ALA A C 1
ATOM 1134 O O . ALA A 1 146 ? 2.699 5.611 14.193 1.00 92.69 146 ALA A O 1
ATOM 1135 N N . ALA A 1 147 ? 2.130 3.805 15.402 1.00 92.06 147 ALA A N 1
ATOM 1136 C CA . ALA A 1 147 ? 3.441 3.627 15.998 1.00 92.06 147 ALA A CA 1
ATOM 1137 C C . ALA A 1 147 ? 4.499 3.233 14.951 1.00 92.06 147 ALA A C 1
ATOM 1139 O O . ALA A 1 147 ? 5.612 3.765 14.980 1.00 92.06 147 ALA A O 1
ATOM 1140 N N . ALA A 1 148 ? 4.178 2.324 14.024 1.00 92.31 148 ALA A N 1
ATOM 1141 C CA . ALA A 1 148 ? 5.083 1.913 12.948 1.00 92.31 148 ALA A CA 1
ATOM 1142 C C . ALA A 1 148 ? 5.381 3.056 11.968 1.00 92.31 148 ALA A C 1
ATOM 1144 O O . ALA A 1 148 ? 6.544 3.362 11.705 1.00 92.31 148 ALA A O 1
ATOM 1145 N N . TYR A 1 149 ? 4.339 3.737 11.500 1.00 90.19 149 TYR A N 1
ATOM 1146 C CA . TYR A 1 149 ? 4.422 4.859 10.574 1.00 90.19 149 TYR A CA 1
ATOM 1147 C C . TYR A 1 149 ? 5.200 6.035 11.170 1.00 90.19 149 TYR A C 1
ATOM 1149 O O . TYR A 1 149 ? 6.039 6.631 10.494 1.00 90.19 149 TYR A O 1
ATOM 1157 N N . ALA A 1 150 ? 5.003 6.322 12.463 1.00 88.50 150 ALA A N 1
ATOM 1158 C CA . ALA A 1 150 ? 5.789 7.330 13.160 1.00 88.50 150 ALA A CA 1
ATOM 1159 C C . ALA A 1 150 ? 7.281 6.987 13.177 1.00 88.50 150 ALA A C 1
ATOM 1161 O O . ALA A 1 150 ? 8.082 7.855 12.844 1.00 88.50 150 ALA A O 1
ATOM 1162 N N . ARG A 1 151 ? 7.663 5.744 13.513 1.00 88.56 151 ARG A N 1
ATOM 1163 C CA . ARG A 1 151 ? 9.077 5.318 13.540 1.00 88.56 151 ARG A CA 1
ATOM 1164 C C . ARG A 1 151 ? 9.762 5.487 12.185 1.00 88.56 151 ARG A C 1
ATOM 1166 O O . ARG A 1 151 ? 10.883 5.984 12.138 1.00 88.56 151 ARG A O 1
ATOM 1173 N N . GLU A 1 152 ? 9.079 5.117 11.109 1.00 85.88 152 GLU A N 1
ATOM 1174 C CA . GLU A 1 152 ? 9.622 5.173 9.747 1.00 85.88 152 GLU A CA 1
ATOM 1175 C C . GLU A 1 152 ? 9.768 6.608 9.227 1.00 85.88 152 GLU A C 1
ATOM 1177 O O . GLU A 1 152 ? 10.708 6.926 8.501 1.00 85.88 152 GLU A O 1
ATOM 1182 N N . LEU A 1 153 ? 8.895 7.522 9.658 1.00 81.19 153 LEU A N 1
ATOM 1183 C CA . LEU A 1 153 ? 8.938 8.920 9.233 1.00 81.19 153 LEU A CA 1
ATOM 1184 C C . LEU A 1 153 ? 9.857 9.822 10.068 1.00 81.19 153 LEU A C 1
ATOM 1186 O O . LEU A 1 153 ? 10.069 10.967 9.672 1.00 81.19 153 LEU A O 1
ATOM 1190 N N . VAL A 1 154 ? 10.446 9.341 11.172 1.00 76.69 154 VAL A N 1
ATOM 1191 C CA . VAL A 1 154 ? 11.378 10.132 12.013 1.00 76.69 154 VAL A CA 1
ATOM 1192 C C . VAL A 1 154 ? 12.542 10.719 11.203 1.00 76.69 154 VAL A C 1
ATOM 1194 O O . VAL A 1 154 ? 13.036 11.797 11.527 1.00 76.69 154 VAL A O 1
ATOM 1197 N N . SER A 1 155 ? 12.982 10.030 10.150 1.00 67.50 155 SER A N 1
ATOM 1198 C CA . SER A 1 155 ? 14.118 10.431 9.312 1.00 67.50 155 SER A CA 1
ATOM 1199 C C . SER A 1 155 ? 13.718 11.152 8.018 1.00 67.50 155 SER A C 1
ATOM 1201 O O . SER A 1 155 ? 14.592 11.586 7.265 1.00 67.50 155 SER A O 1
ATOM 1203 N N . VAL A 1 156 ? 12.416 11.302 7.750 1.00 70.19 156 VAL A N 1
ATOM 1204 C CA . VAL A 1 156 ? 11.898 11.865 6.497 1.00 70.19 156 VAL A CA 1
ATOM 1205 C C . VAL A 1 156 ? 11.620 13.365 6.668 1.00 70.19 156 VAL A C 1
ATOM 1207 O O . VAL A 1 156 ? 10.940 13.758 7.621 1.00 70.19 156 VAL A O 1
ATOM 1210 N N . PRO A 1 157 ? 12.091 14.236 5.754 1.00 63.88 157 PRO A N 1
ATOM 1211 C CA . PRO A 1 157 ? 11.703 15.647 5.743 1.00 63.88 157 PRO A CA 1
ATOM 1212 C C . PRO A 1 157 ? 10.174 15.801 5.734 1.00 63.88 157 PRO A C 1
ATOM 1214 O O . PRO A 1 157 ? 9.491 15.127 4.968 1.00 63.88 157 PRO A O 1
ATOM 1217 N N . HIS A 1 158 ? 9.630 16.670 6.593 1.00 70.19 158 HIS A N 1
ATOM 1218 C CA . HIS A 1 158 ? 8.179 16.829 6.826 1.00 70.19 158 HIS A CA 1
ATOM 1219 C C . HIS A 1 158 ? 7.458 15.593 7.406 1.00 70.19 158 HIS A C 1
ATOM 1221 O O . HIS A 1 158 ? 6.229 15.559 7.473 1.00 70.19 158 HIS A O 1
ATOM 1227 N N . GLY A 1 159 ? 8.192 14.587 7.894 1.00 72.81 159 GLY A N 1
ATOM 1228 C CA . GLY A 1 159 ? 7.614 13.400 8.528 1.00 72.81 159 GLY A CA 1
ATOM 1229 C C . GLY A 1 159 ? 6.730 13.728 9.736 1.00 72.81 159 GLY A C 1
ATOM 1230 O O . GLY A 1 159 ? 5.686 13.110 9.917 1.00 72.81 159 GLY A O 1
ATOM 1231 N N . VAL A 1 160 ? 7.084 14.764 10.506 1.00 76.12 160 VAL A N 1
ATOM 1232 C CA . VAL A 1 160 ? 6.320 15.217 11.684 1.00 76.12 160 VAL A CA 1
ATOM 1233 C C . VAL A 1 160 ? 4.896 15.649 11.324 1.00 76.12 160 VAL A C 1
ATOM 1235 O O . VAL A 1 160 ? 3.960 15.276 12.022 1.00 76.12 160 VAL A O 1
ATOM 1238 N N . GLU A 1 161 ? 4.713 16.386 10.226 1.00 81.25 161 GLU A N 1
ATOM 1239 C CA . GLU A 1 161 ? 3.391 16.858 9.782 1.00 81.25 161 GLU A CA 1
ATOM 1240 C C . GLU A 1 161 ? 2.498 15.680 9.369 1.00 81.25 161 GLU A C 1
ATOM 1242 O O . GLU A 1 161 ? 1.329 15.610 9.747 1.00 81.25 161 GLU A O 1
ATOM 1247 N N . ARG A 1 162 ? 3.073 14.700 8.659 1.00 80.19 162 ARG A N 1
ATOM 1248 C CA . ARG A 1 162 ? 2.375 13.467 8.259 1.00 80.19 162 ARG A CA 1
ATOM 1249 C C . ARG A 1 162 ? 1.977 12.612 9.461 1.00 80.19 162 ARG A C 1
ATOM 1251 O O . ARG A 1 162 ? 0.892 12.037 9.460 1.00 80.19 162 ARG A O 1
ATOM 1258 N N . VAL A 1 163 ? 2.842 12.525 10.472 1.00 83.38 163 VAL A N 1
ATOM 1259 C CA . VAL A 1 163 ? 2.533 11.835 11.732 1.00 83.38 163 VAL A CA 1
ATOM 1260 C C . VAL A 1 163 ? 1.443 12.580 12.500 1.00 83.38 163 VAL A C 1
ATOM 1262 O O . VAL A 1 163 ? 0.546 11.931 13.023 1.00 83.38 163 VAL A O 1
ATOM 1265 N N . GLY A 1 164 ? 1.479 13.916 12.530 1.00 82.88 164 GLY A N 1
ATOM 1266 C CA . GLY A 1 164 ? 0.432 14.742 13.138 1.00 82.88 164 GLY A CA 1
ATOM 1267 C C . GLY A 1 164 ? -0.944 14.447 12.544 1.00 82.88 164 GLY A C 1
ATOM 1268 O O . GLY A 1 164 ? -1.816 13.967 13.255 1.00 82.88 164 GLY A O 1
ATOM 1269 N N . ALA A 1 165 ? -1.089 14.586 11.223 1.00 85.31 165 ALA A N 1
ATOM 1270 C CA . ALA A 1 165 ? -2.360 14.331 10.538 1.00 85.31 165 ALA A CA 1
ATOM 1271 C C . ALA A 1 165 ? -2.901 12.905 10.767 1.00 85.31 165 ALA A C 1
ATOM 1273 O O . ALA A 1 165 ? -4.102 12.692 10.903 1.00 85.31 165 ALA A O 1
ATOM 1274 N N . MET A 1 166 ? -2.013 11.911 10.827 1.00 88.75 166 MET A N 1
ATOM 1275 C CA . MET A 1 166 ? -2.398 10.530 11.114 1.00 88.75 166 MET A CA 1
ATOM 1276 C C . MET A 1 166 ? -2.855 10.339 12.573 1.00 88.75 166 MET A C 1
ATOM 1278 O O . MET A 1 166 ? -3.773 9.551 12.809 1.00 88.75 166 MET A O 1
ATOM 1282 N N . ARG A 1 167 ? -2.246 11.047 13.539 1.00 87.44 167 ARG A N 1
ATOM 1283 C CA . ARG A 1 167 ? -2.660 11.027 14.954 1.00 87.44 167 ARG A CA 1
ATOM 1284 C C . ARG A 1 167 ? -3.990 11.735 15.151 1.00 87.44 167 ARG A C 1
ATOM 1286 O O . ARG A 1 167 ? -4.817 11.217 15.887 1.00 87.44 167 ARG A O 1
ATOM 1293 N N . ASP A 1 168 ? -4.211 12.843 14.452 1.00 88.94 168 ASP A N 1
ATOM 1294 C CA . ASP A 1 168 ? -5.493 13.550 14.470 1.00 88.94 168 ASP A CA 1
ATOM 1295 C C . ASP A 1 168 ? -6.620 12.619 13.991 1.00 88.94 168 ASP A C 1
ATOM 1297 O O . ASP A 1 168 ? -7.638 12.482 14.662 1.00 88.94 168 ASP A O 1
ATOM 1301 N N . GLY A 1 169 ? -6.392 11.862 12.909 1.00 87.50 169 GLY A N 1
ATOM 1302 C CA . GLY A 1 169 ? -7.347 10.846 12.448 1.00 87.50 169 GLY A CA 1
ATOM 1303 C C . GLY A 1 169 ? -7.598 9.714 13.458 1.00 87.50 169 GLY A C 1
ATOM 1304 O O . GLY A 1 169 ? -8.723 9.224 13.568 1.00 87.50 169 GLY A O 1
ATOM 1305 N N . LEU A 1 170 ? -6.582 9.316 14.236 1.00 89.12 170 LEU A N 1
ATOM 1306 C CA . LEU A 1 170 ? -6.748 8.342 15.321 1.00 89.12 170 LEU A CA 1
ATOM 1307 C C . LEU A 1 170 ? -7.570 8.932 16.477 1.00 89.12 170 LEU A C 1
ATOM 1309 O O . LEU A 1 170 ? -8.462 8.262 16.992 1.00 89.12 170 LEU A O 1
ATOM 1313 N N . ALA A 1 171 ? -7.314 10.188 16.848 1.00 88.81 171 ALA A N 1
ATOM 1314 C CA . ALA A 1 171 ? -8.078 10.902 17.867 1.00 88.81 171 ALA A CA 1
ATOM 1315 C C . ALA A 1 171 ? -9.559 11.026 17.477 1.00 88.81 171 ALA A C 1
ATOM 1317 O O . ALA A 1 171 ? -10.439 10.682 18.271 1.00 88.81 171 ALA A O 1
ATOM 1318 N N . ASP A 1 172 ? -9.842 11.409 16.231 1.00 88.69 172 ASP A N 1
ATOM 1319 C CA . ASP A 1 172 ? -11.203 11.446 15.689 1.00 88.69 172 ASP A CA 1
ATOM 1320 C C . ASP A 1 172 ? -11.873 10.066 15.756 1.00 88.69 172 ASP A C 1
ATOM 1322 O O . ASP A 1 172 ? -13.047 9.942 16.131 1.00 88.69 172 ASP A O 1
ATOM 1326 N N . PHE A 1 173 ? -11.122 9.003 15.449 1.00 88.62 173 PHE A N 1
ATOM 1327 C CA . PHE A 1 173 ? -11.636 7.642 15.533 1.00 88.62 173 PHE A CA 1
ATOM 1328 C C . PHE A 1 173 ? -11.931 7.208 16.975 1.00 88.62 173 PHE A C 1
ATOM 1330 O O . PHE A 1 173 ? -12.985 6.614 17.220 1.00 88.62 173 PHE A O 1
ATOM 1337 N N . TYR A 1 174 ? -11.083 7.551 17.950 1.00 90.00 174 TYR A N 1
ATOM 1338 C CA . TYR A 1 174 ? -11.372 7.307 19.367 1.00 90.00 174 TYR A CA 1
ATOM 1339 C C . TYR A 1 174 ? -12.668 7.982 19.813 1.00 90.00 174 TYR A C 1
ATOM 1341 O O . TYR A 1 174 ? -13.488 7.351 20.485 1.00 90.00 174 TYR A O 1
ATOM 1349 N N . VAL A 1 175 ? -12.894 9.239 19.418 1.00 87.50 175 VAL A N 1
ATOM 1350 C CA . VAL A 1 175 ? -14.136 9.959 19.736 1.00 87.50 175 VAL A CA 1
ATOM 1351 C C . VAL A 1 175 ? -15.342 9.240 19.130 1.00 87.50 175 VAL A C 1
ATOM 1353 O O . VAL A 1 175 ? -16.315 8.977 19.840 1.00 87.50 175 VAL A O 1
ATOM 1356 N N . ALA A 1 176 ? -15.268 8.850 17.854 1.00 84.75 176 ALA A N 1
ATOM 1357 C CA . ALA A 1 176 ? -16.332 8.097 17.186 1.00 84.75 176 ALA A CA 1
ATOM 1358 C C . ALA A 1 176 ? -16.599 6.725 17.839 1.00 84.75 176 ALA A C 1
ATOM 1360 O O . ALA A 1 176 ? -17.738 6.257 17.862 1.00 84.75 176 ALA A O 1
ATOM 1361 N N . ALA A 1 177 ? -15.566 6.106 18.410 1.00 85.50 177 ALA A N 1
ATOM 1362 C CA . ALA A 1 177 ? -15.635 4.856 19.161 1.00 85.50 177 ALA A CA 1
ATOM 1363 C C . ALA A 1 177 ? -16.120 5.022 20.619 1.00 85.50 177 ALA A C 1
ATOM 1365 O O . ALA A 1 177 ? -16.239 4.029 21.337 1.00 85.50 177 ALA A O 1
ATOM 1366 N N . GLY A 1 178 ? -16.388 6.248 21.083 1.00 85.94 178 GLY A N 1
ATOM 1367 C CA . GLY A 1 178 ? -16.782 6.527 22.468 1.00 85.94 178 GLY A CA 1
ATOM 1368 C C . GLY A 1 178 ? -15.634 6.446 23.484 1.00 85.94 178 GLY A C 1
ATOM 1369 O O . GLY A 1 178 ? -15.891 6.328 24.680 1.00 85.94 178 GLY A O 1
ATOM 1370 N N . ARG A 1 179 ? -14.374 6.513 23.032 1.00 87.81 179 ARG A N 1
ATOM 1371 C CA . ARG A 1 179 ? -13.148 6.430 23.848 1.00 87.81 179 ARG A CA 1
ATOM 1372 C C . ARG A 1 179 ? -12.501 7.809 24.034 1.00 87.81 179 ARG A C 1
ATOM 1374 O O . ARG A 1 179 ? -11.326 7.995 23.747 1.00 87.81 179 ARG A O 1
ATOM 1381 N N . ILE A 1 180 ? -13.280 8.787 24.500 1.00 83.06 180 ILE A N 1
ATOM 1382 C CA . ILE A 1 180 ? -12.874 10.207 24.561 1.00 83.06 180 ILE A CA 1
ATOM 1383 C C . ILE A 1 180 ? -11.590 10.407 25.381 1.00 83.06 180 ILE A C 1
ATOM 1385 O O . ILE A 1 180 ? -10.701 11.121 24.933 1.00 83.06 180 ILE A O 1
ATOM 1389 N N . ASP A 1 181 ? -11.438 9.702 26.505 1.00 81.06 181 ASP A N 1
ATOM 1390 C CA . ASP A 1 181 ? -10.237 9.798 27.351 1.00 81.06 181 ASP A CA 1
ATOM 1391 C C . ASP A 1 181 ? -8.941 9.415 26.607 1.00 81.06 181 ASP A C 1
ATOM 1393 O O . ASP A 1 181 ? -7.860 9.865 26.971 1.00 81.06 181 ASP A O 1
ATOM 1397 N N . GLN A 1 182 ? -9.032 8.581 25.563 1.00 81.06 182 GLN A N 1
ATOM 1398 C CA . GLN A 1 182 ? -7.886 8.178 24.740 1.00 81.06 182 GLN A CA 1
ATOM 1399 C C . GLN A 1 182 ? -7.580 9.178 23.622 1.00 81.06 182 GLN A C 1
ATOM 1401 O O . GLN A 1 182 ? -6.448 9.229 23.157 1.00 81.06 182 GLN A O 1
ATOM 1406 N N . ALA A 1 183 ? -8.557 9.990 23.207 1.00 69.38 183 ALA A N 1
ATOM 1407 C CA . ALA A 1 183 ? -8.348 11.049 22.221 1.00 69.38 183 ALA A CA 1
ATOM 1408 C C . ALA A 1 183 ? -7.530 12.229 22.777 1.00 69.38 183 ALA A C 1
ATOM 1410 O O . ALA A 1 183 ? -6.947 12.983 22.004 1.00 69.38 183 ALA A O 1
ATOM 1411 N N . GLU A 1 184 ? -7.496 12.395 24.103 1.00 71.81 184 GLU A N 1
ATOM 1412 C CA . GLU A 1 184 ? -6.796 13.490 24.791 1.00 71.81 184 GLU A CA 1
ATOM 1413 C C . GLU A 1 184 ? -5.372 13.127 25.263 1.00 71.81 184 GLU A C 1
ATOM 1415 O O . GLU A 1 184 ? -4.655 14.005 25.753 1.00 71.81 184 GLU A O 1
ATOM 1420 N N . ALA A 1 185 ? -4.975 11.852 25.150 1.00 63.72 185 ALA A N 1
ATOM 1421 C CA . ALA A 1 185 ? -3.706 11.302 25.644 1.00 63.72 185 ALA A CA 1
ATOM 1422 C C . ALA A 1 185 ? -2.557 11.417 24.626 1.00 63.72 185 ALA A C 1
ATOM 1424 O O . ALA A 1 185 ? -1.417 11.703 25.068 1.00 63.72 185 ALA A O 1
#

Secondary structure (DSSP, 8-state):
---B-S-HHHHHHHHHHHTGGG--GGGGB-TTS--B-PPPPPTT---TTHHHHHHHHHHHHHHHHHHHHH-HHHHHHHHTT--BHHHHHHHHHHHHHTT---HHHHHHHHHSBPPTTB--HHHHHHHHHHTTT-HHHHHHHHHHHHHHHHHHHTTSTTHHHHHHHHHHHHHHHHHHTT-HHHHT-

Foldseek 3Di:
DDWFPDDPVLLVQLVCQCCPPNHALCNQADPVRPDGHQGDRDPPDDDPPSRLSSNLSSLLVVLVVCCVPPNLVSSCVVPVPPLALSNLSSSQVSCVVVVNHALVSLLSSLRHQDDPGTDNPVSLVVNLVRCVVPLVVNLVSLVNSLVRQLVVLPPPVCSVVVSVVSLQVSLVSCVVVVNNVVSVD